Protein AF-A0A933DVQ9-F1 (afdb_monomer)

Secondary structure (DSSP, 8-state):
------------SS-SS-------SS---PPPHHHHHHHHHHHHHHHHHHHHHHHHHHHHHHHHHHHHHHHHHHHHHHHHHHHHHHHHHHHHHHHHHHHHHHHHHHHHHHHHHHHHHHHHHHHHHHHTSS---S--------PPPPPPPP-PPPPPPPTT-PPPPPPPPPGGGGSPPSEEEEEEEEEPPTT-STT-B-TTTTS-PPTT-B-SEEETTBEEEEEEEEEETTTTEEE-TTTEEEEEEE-TTS-EEE-EEEESSTT-SSS---EEEEEEEEPPTTPPSEE---EEEEEETTS-EEEEE------TTS----S-EEE-

Sequence (324 aa):
MTIQGHVRNLALFGLLGMALAGLLAACGGGVAQTEYDAVKKQLEGQDQKVAALQQQLSTKVQEASSAQQQLTTLQQQLSTKEQDLAGLQRQLQAAQAAGQQVTALQQQIAAKEKDVTDLQKQLEAAKAAPGLPAGGTILLAAKPVPTPTPRPTPTPRPAGFVPPPPAVPPASFAQPLQLYIYADTVTAGPNESRYSIDATAPKALPSCVQTSIFKRGMHLVWRFEVVDTATGKRLTDKEVETAVVRLPTGEEIKGRFSAHGTGRPGGDAPWFWTAAWDVPLDYPLGALDWSINAKSKDGKTGTFALWYVSIPAVGVESRTQIVE

Foldseek 3Di:
DDPDDDDDDDPPPPPPPDPDPDDPDDDPDPDDVVNVVVVVVVVVVVVVVVVVVVVVVVVVVVVVVVVVVVVVVVVVVVVVVVVVVVVVVVVVVVVVVVVVVVVVVVVVVVVVVVVVVVVVVVVVVVVVDPDDDDDDPDPDPPDDPDDPDDPPDPDPDPVPDDDDPPDDDPPVVVDDAQKDKDKFKFFADQPPFPQRDHPPPDHDDDGRHTDLEDEQRTKMKMWMWIAGPVVRDTDAPVWWPFKWKAWPVRDTWGWDWDFPDPDDPDDDGDTTTMTMDHRHNPHDWFATFMKIWIATPVGHIDMGTDDAPDDVVPPDGPGRTYDD

Mean predicted aligned error: 20.18 Å

Solvent-accessible surface area (backbone atoms only — not comparable to full-atom values): 19912 Å² total; per-residue (Å²): 137,85,89,83,79,84,91,78,85,88,88,79,86,86,82,86,84,84,86,83,91,82,82,93,77,94,78,98,71,77,80,51,72,68,56,54,55,51,51,51,54,50,48,56,54,45,54,54,48,52,53,51,51,52,52,52,51,54,51,51,53,53,51,52,52,52,50,52,50,51,52,51,52,51,52,52,52,52,53,51,52,52,52,50,51,55,50,53,53,51,52,52,52,51,51,54,52,50,52,53,50,52,54,53,50,52,54,50,50,57,52,48,54,49,53,51,53,52,51,51,52,50,51,54,52,59,70,69,52,92,82,80,83,92,83,76,91,76,87,72,86,72,76,80,80,74,77,82,69,76,79,73,74,80,73,78,75,60,91,87,71,72,78,75,77,78,86,75,79,60,75,74,76,75,53,83,64,51,31,46,59,52,76,52,39,24,38,37,50,84,74,67,17,94,68,67,34,50,83,37,79,94,71,72,48,70,56,66,38,78,47,47,74,44,38,57,24,26,29,42,31,41,42,33,46,44,27,36,58,90,76,69,43,76,57,48,73,90,46,40,68,45,44,29,40,36,42,76,87,70,53,73,38,68,45,44,69,47,65,54,72,87,88,65,92,71,90,83,58,62,70,41,32,36,30,72,46,62,37,48,84,80,56,75,72,42,76,55,69,43,35,37,46,37,31,32,71,89,68,46,50,29,72,35,67,74,68,83,73,41,59,101,86,50,94,54,78,65,50,36,28,33,44,131

pLDDT: mean 79.23, std 20.49, range [32.31, 98.38]

Radius of gyration: 42.27 Å; Cα contacts (8 Å, |Δi|>4): 331; chains: 1; bounding box: 92×54×137 Å

Structure (mmCIF, N/CA/C/O backbone):
data_AF-A0A933DVQ9-F1
#
_entry.id   AF-A0A933DVQ9-F1
#
loop_
_atom_site.group_PDB
_atom_site.id
_atom_site.type_symbol
_atom_site.label_atom_id
_atom_site.label_alt_id
_atom_site.label_comp_id
_atom_site.label_asym_id
_atom_site.label_entity_id
_atom_site.label_seq_id
_atom_site.pdbx_PDB_ins_code
_atom_site.Cartn_x
_atom_site.Cartn_y
_atom_site.Cartn_z
_atom_site.occupancy
_atom_site.B_iso_or_equiv
_atom_site.auth_seq_id
_atom_site.auth_comp_id
_atom_site.auth_asym_id
_atom_site.auth_atom_id
_atom_site.pdbx_PDB_model_num
ATOM 1 N N . MET A 1 1 ? 3.365 18.448 43.996 1.00 37.94 1 MET A N 1
ATOM 2 C CA . MET A 1 1 ? 3.048 19.264 45.187 1.00 37.94 1 MET A CA 1
ATOM 3 C C . MET A 1 1 ? 1.925 18.566 45.928 1.00 37.94 1 MET A C 1
ATOM 5 O O . MET A 1 1 ? 0.806 18.528 45.439 1.00 37.94 1 MET A O 1
ATOM 9 N N . THR A 1 2 ? 2.269 17.901 47.024 1.00 33.25 2 THR A N 1
ATOM 10 C CA . THR A 1 2 ? 1.375 17.033 47.796 1.00 33.25 2 THR A CA 1
ATOM 11 C C . THR A 1 2 ? 0.643 17.883 48.827 1.00 33.25 2 THR A C 1
ATOM 13 O O . THR A 1 2 ? 1.286 18.441 49.712 1.00 33.25 2 THR A O 1
ATOM 16 N N . ILE A 1 3 ? -0.681 18.007 48.717 1.00 34.03 3 ILE A N 1
ATOM 17 C CA . ILE A 1 3 ? -1.499 18.638 49.759 1.00 34.03 3 ILE A CA 1
ATOM 18 C C . ILE A 1 3 ? -1.959 17.530 50.703 1.00 34.03 3 ILE A C 1
ATOM 20 O O . ILE A 1 3 ? -2.964 16.861 50.486 1.00 34.03 3 ILE A O 1
ATOM 24 N N . GLN A 1 4 ? -1.156 17.321 51.739 1.00 38.22 4 GLN A N 1
ATOM 25 C CA . GLN A 1 4 ? -1.500 16.552 52.923 1.00 38.22 4 GLN A CA 1
ATOM 26 C C . GLN A 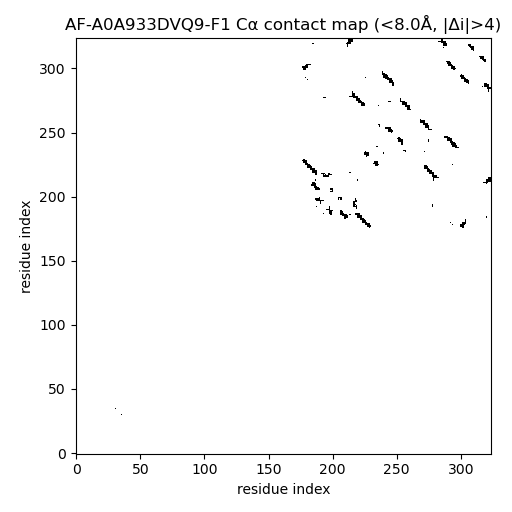1 4 ? -1.848 17.577 54.008 1.00 38.22 4 GLN A C 1
ATOM 28 O O . GLN A 1 4 ? -0.981 18.320 54.460 1.00 38.22 4 GLN A O 1
ATOM 33 N N . GLY A 1 5 ? -3.122 17.671 54.388 1.00 32.31 5 GLY A N 1
ATOM 34 C CA . GLY A 1 5 ? -3.586 18.736 55.275 1.00 32.31 5 GLY A CA 1
ATOM 35 C C . GLY A 1 5 ? -4.904 18.420 55.966 1.00 32.31 5 GLY A C 1
ATOM 36 O O . GLY A 1 5 ? -5.951 18.850 55.514 1.00 32.31 5 GLY A O 1
ATOM 37 N N . HIS A 1 6 ? -4.797 17.704 57.086 1.00 37.16 6 HIS A N 1
ATOM 38 C CA . HIS A 1 6 ? -5.600 17.887 58.300 1.00 37.16 6 HIS A CA 1
ATOM 39 C C . HIS A 1 6 ? -7.131 17.758 58.201 1.00 37.16 6 HIS A C 1
ATOM 41 O O . HIS A 1 6 ? -7.846 18.731 58.000 1.00 37.16 6 HIS A O 1
ATOM 47 N N . VAL A 1 7 ? -7.629 16.578 58.589 1.00 33.78 7 VAL A N 1
ATOM 48 C CA . VAL A 1 7 ? -8.913 16.456 59.296 1.00 33.78 7 VAL A CA 1
ATOM 49 C C . VAL A 1 7 ? -8.670 15.686 60.600 1.00 33.78 7 VAL A C 1
ATOM 51 O O . VAL A 1 7 ? -8.873 14.481 60.697 1.00 33.78 7 VAL A O 1
ATOM 54 N N . ARG A 1 8 ? -8.149 16.395 61.609 1.00 44.19 8 ARG A N 1
ATOM 55 C CA . ARG A 1 8 ? -8.325 16.067 63.034 1.00 44.19 8 ARG A CA 1
ATOM 56 C C . ARG A 1 8 ? -9.291 17.109 63.593 1.00 44.19 8 ARG A C 1
ATOM 58 O O . ARG A 1 8 ? -9.176 18.275 63.238 1.00 44.19 8 ARG A O 1
ATOM 65 N N . ASN A 1 9 ? -10.166 16.669 64.493 1.00 36.09 9 ASN A N 1
ATOM 66 C CA . ASN A 1 9 ? -11.178 17.430 65.239 1.00 36.09 9 ASN A CA 1
ATOM 67 C C . ASN A 1 9 ? -12.517 17.662 64.537 1.00 36.09 9 ASN A C 1
ATOM 69 O O . ASN A 1 9 ? -12.796 18.750 64.059 1.00 36.09 9 ASN A O 1
ATOM 73 N N . LEU A 1 10 ? -13.412 16.681 64.654 1.00 33.75 10 LEU A N 1
ATOM 74 C CA . LEU A 1 10 ? -14.826 16.976 64.903 1.00 33.75 10 LEU A CA 1
ATOM 75 C C . LEU A 1 10 ? -15.437 15.892 65.810 1.00 33.75 10 LEU A C 1
ATOM 77 O O . LEU A 1 10 ? -16.393 15.208 65.477 1.00 33.75 10 LEU A O 1
ATOM 81 N N . ALA A 1 11 ? -14.833 15.730 66.988 1.00 35.03 11 ALA A N 1
ATOM 82 C CA . ALA A 1 11 ? -15.444 15.093 68.152 1.00 35.03 11 ALA A CA 1
ATOM 83 C C . ALA A 1 11 ? -15.556 16.157 69.252 1.00 35.03 11 ALA A C 1
ATOM 85 O O . ALA A 1 11 ? -14.884 16.087 70.273 1.00 35.03 11 ALA A O 1
ATOM 86 N N . LEU A 1 12 ? -16.307 17.229 68.981 1.00 35.91 12 LEU A N 1
ATOM 87 C CA . LEU A 1 12 ? -16.526 18.313 69.945 1.00 35.91 12 LEU A CA 1
ATOM 88 C C . LEU A 1 12 ? -17.828 19.078 69.648 1.00 35.91 12 LEU A C 1
ATOM 90 O O . LEU A 1 12 ? -17.851 20.296 69.594 1.00 35.91 12 LEU A O 1
ATOM 94 N N . PHE A 1 13 ? -18.927 18.350 69.447 1.00 38.78 13 PHE A N 1
ATOM 95 C CA . PHE A 1 13 ? -20.289 18.907 69.533 1.00 38.78 13 PHE A CA 1
ATOM 96 C C . PHE A 1 13 ? -21.229 17.981 70.328 1.00 38.78 13 PHE A C 1
ATOM 98 O O . PHE A 1 13 ? -22.426 17.922 70.092 1.00 38.78 13 PHE A O 1
ATOM 105 N N . GLY A 1 14 ? -20.671 17.255 71.303 1.00 34.97 14 GLY A N 1
ATOM 106 C CA . GLY A 1 14 ? -21.416 16.471 72.298 1.00 34.97 14 GLY A CA 1
ATOM 107 C C . GLY 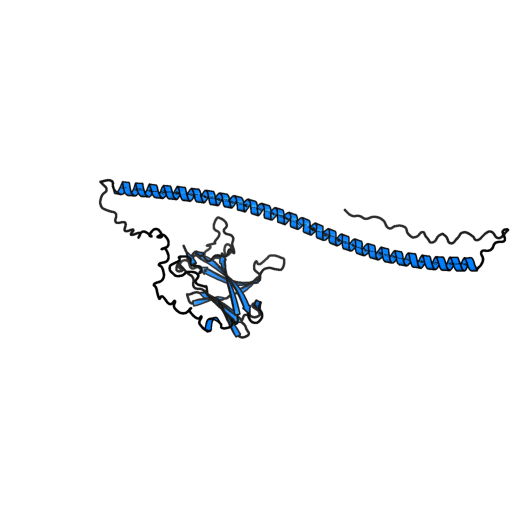A 1 14 ? -21.400 17.091 73.700 1.00 34.97 14 GLY A C 1
ATOM 108 O O . GLY A 1 14 ? -21.558 16.372 74.677 1.00 34.97 14 GLY A O 1
ATOM 109 N N . LEU A 1 15 ? -21.136 18.398 73.822 1.00 36.16 15 LEU A N 1
ATOM 110 C CA . LEU A 1 15 ? -20.906 19.075 75.109 1.00 36.16 15 LEU A CA 1
ATOM 111 C C . LEU A 1 15 ? -21.657 20.410 75.236 1.00 36.16 15 LEU A C 1
ATOM 113 O O . LEU A 1 15 ? -21.133 21.384 75.762 1.00 36.16 15 LEU A O 1
ATOM 117 N N . LEU A 1 16 ? -22.917 20.451 74.797 1.00 36.81 16 LEU A N 1
ATOM 118 C CA . LEU A 1 16 ? -23.848 21.516 75.197 1.00 36.81 16 LEU A CA 1
ATOM 119 C C . LEU A 1 16 ? -25.195 20.947 75.678 1.00 36.81 16 LEU A C 1
ATOM 121 O O . LEU A 1 16 ? -26.254 21.498 75.415 1.00 36.81 16 LEU A O 1
ATOM 125 N N . GLY A 1 17 ? -25.149 19.803 76.366 1.00 36.78 17 GLY A N 1
ATOM 126 C CA . GLY A 1 17 ? -26.315 19.137 76.961 1.00 36.78 17 GLY A CA 1
ATOM 127 C C . GLY A 1 17 ? -26.183 18.915 78.467 1.00 36.78 17 GLY A C 1
ATOM 128 O O . GLY A 1 17 ? -26.803 18.004 79.002 1.00 36.78 17 GLY A O 1
ATOM 129 N N . MET A 1 18 ? -25.329 19.679 79.155 1.00 45.75 18 MET A N 1
ATOM 130 C CA . MET A 1 18 ? -25.108 19.504 80.594 1.00 45.75 18 MET A CA 1
ATOM 131 C C . MET A 1 18 ? -24.760 20.826 81.284 1.00 45.75 18 MET A C 1
ATOM 133 O O . MET A 1 18 ? -23.697 20.996 81.866 1.00 45.75 18 MET A O 1
ATOM 137 N N . ALA A 1 19 ? -25.670 21.792 81.204 1.00 39.56 19 ALA A N 1
ATOM 138 C CA . ALA A 1 19 ? -25.657 22.949 82.091 1.00 39.56 19 ALA A CA 1
ATOM 139 C C . ALA A 1 19 ? -27.085 23.476 82.255 1.00 39.56 19 ALA A C 1
ATOM 141 O O . ALA A 1 19 ? -27.484 24.375 81.529 1.00 39.56 19 ALA A O 1
ATOM 142 N N . LEU A 1 20 ? -27.861 22.857 83.152 1.00 42.09 20 LEU A N 1
ATOM 143 C CA . LEU A 1 20 ? -28.766 23.523 84.107 1.00 42.09 20 LEU A CA 1
ATOM 144 C C . LEU A 1 20 ? -29.555 22.458 84.896 1.00 42.09 20 LEU A C 1
ATOM 146 O O . LEU A 1 20 ? -30.749 22.248 84.714 1.00 42.09 20 LEU A O 1
ATOM 150 N N . ALA A 1 21 ? -28.868 21.764 85.801 1.00 44.47 21 ALA A N 1
ATOM 151 C CA . ALA A 1 21 ? -29.512 21.086 86.922 1.00 44.47 21 ALA A CA 1
ATOM 152 C C . ALA A 1 21 ? -29.098 21.841 88.186 1.00 44.47 21 ALA A C 1
ATOM 154 O O . ALA A 1 21 ? -28.092 21.522 88.810 1.00 44.47 21 ALA A O 1
ATOM 155 N N . GLY A 1 22 ? -29.825 22.912 88.501 1.00 46.41 22 GLY A N 1
ATOM 156 C CA . GLY A 1 22 ? -29.576 23.700 89.704 1.00 46.41 22 GLY A CA 1
ATOM 157 C C . GLY A 1 22 ? -29.961 25.163 89.557 1.00 46.41 22 GLY A C 1
ATOM 158 O O . GLY A 1 22 ? -29.083 25.992 89.374 1.00 46.41 22 GLY A O 1
ATOM 159 N N . LEU A 1 23 ? -31.261 25.457 89.636 1.00 38.50 23 LEU A N 1
ATOM 160 C CA . LEU A 1 23 ? -31.821 26.582 90.400 1.00 38.50 23 LEU A CA 1
ATOM 161 C C . LEU A 1 23 ? -33.356 26.530 90.289 1.00 38.50 23 LEU A C 1
ATOM 163 O O . LEU A 1 23 ? -33.958 27.061 89.362 1.00 38.50 23 LEU A O 1
ATOM 167 N N . LEU A 1 24 ? -33.997 25.861 91.246 1.00 53.84 24 LEU A N 1
ATOM 168 C CA . LEU A 1 24 ? -35.399 26.106 91.574 1.00 53.84 24 LEU A CA 1
ATOM 169 C C . LEU A 1 24 ? -35.411 27.098 92.734 1.00 53.84 24 LEU A C 1
ATOM 171 O O . LEU A 1 24 ? -35.204 26.694 93.872 1.00 53.84 24 LEU A O 1
ATOM 175 N N . ALA A 1 25 ? -35.620 28.379 92.434 1.00 50.97 25 ALA A N 1
ATOM 176 C CA . ALA A 1 25 ? -36.323 29.328 93.298 1.00 50.97 25 ALA A CA 1
ATOM 177 C C . ALA A 1 25 ? -36.429 30.691 92.594 1.00 50.97 25 ALA A C 1
ATOM 179 O O . ALA A 1 25 ? -35.424 31.273 92.206 1.00 50.97 25 ALA A O 1
ATOM 180 N N . ALA A 1 26 ? -37.659 31.200 92.509 1.00 43.22 26 ALA A N 1
ATOM 181 C CA . ALA A 1 26 ? -38.003 32.592 92.210 1.00 43.22 26 ALA A CA 1
ATOM 182 C C . ALA A 1 26 ? -37.747 33.104 90.777 1.00 43.22 26 ALA A C 1
ATOM 184 O O . ALA A 1 26 ? -36.929 33.988 90.562 1.00 43.22 26 ALA A O 1
ATOM 185 N N . CYS A 1 27 ? -38.539 32.610 89.820 1.00 39.91 27 CYS A N 1
ATOM 186 C CA . CYS A 1 27 ? -39.245 33.400 88.796 1.00 39.91 27 CYS A CA 1
ATOM 187 C C . CYS A 1 27 ? -40.326 32.490 88.188 1.00 39.91 27 CYS A C 1
ATOM 189 O O . CYS A 1 27 ? -40.020 31.500 87.530 1.00 39.91 27 CYS A O 1
ATOM 191 N N . GLY A 1 28 ? -41.600 32.770 88.475 1.00 44.38 28 GLY A N 1
ATOM 192 C CA . GLY A 1 28 ? -42.730 32.062 87.877 1.00 44.38 28 GLY A CA 1
ATOM 193 C C . GLY A 1 28 ? -42.862 32.444 86.405 1.00 44.38 28 GLY A C 1
ATOM 194 O O . GLY A 1 28 ? -43.318 33.536 86.092 1.00 44.38 28 GLY A O 1
ATOM 195 N N . GLY A 1 29 ? -42.433 31.550 85.523 1.00 50.84 29 GLY A N 1
ATOM 196 C CA . GLY A 1 29 ? -42.486 31.718 84.073 1.00 50.84 29 GLY A CA 1
ATOM 197 C C . GLY A 1 29 ? -41.963 30.458 83.398 1.00 50.84 29 GLY A C 1
ATOM 198 O O . GLY A 1 29 ? -40.938 30.490 82.728 1.00 50.84 29 GLY A O 1
ATOM 199 N N . GLY A 1 30 ? -42.602 29.318 83.676 1.00 55.69 30 GLY A N 1
ATOM 200 C CA . GLY A 1 30 ? -42.295 28.075 82.978 1.00 55.69 30 GLY A CA 1
ATOM 201 C C . GLY A 1 30 ? -42.647 28.230 81.503 1.00 55.69 30 GLY A C 1
ATOM 202 O O . GLY A 1 30 ? -43.770 28.620 81.189 1.00 55.69 30 GLY A O 1
ATOM 203 N N . VAL A 1 31 ? -41.681 27.946 80.628 1.00 59.59 31 VAL A N 1
ATOM 204 C CA . VAL A 1 31 ? -41.874 27.862 79.174 1.00 59.59 31 VAL A CA 1
ATOM 205 C C . VAL A 1 31 ? -43.096 26.986 78.912 1.00 59.59 31 VAL A C 1
ATOM 207 O O . VAL A 1 31 ? -43.178 25.863 79.419 1.00 59.59 31 VAL A O 1
ATOM 210 N N . ALA A 1 32 ? -44.079 27.516 78.189 1.00 73.38 32 ALA A N 1
ATOM 211 C CA . ALA A 1 32 ? -45.320 26.794 77.952 1.00 73.38 32 ALA A CA 1
ATOM 212 C C . ALA A 1 32 ? -45.023 25.548 77.102 1.00 73.38 32 ALA A C 1
ATOM 214 O O . ALA A 1 32 ? -44.214 25.602 76.179 1.00 73.38 32 ALA A O 1
ATOM 215 N N . GLN A 1 33 ? -45.693 24.423 77.369 1.00 78.12 33 GLN A N 1
ATOM 216 C CA . GLN A 1 33 ? -45.492 23.161 76.634 1.00 78.12 33 GLN A CA 1
ATOM 217 C C . GLN A 1 33 ? -45.581 23.347 75.101 1.00 78.12 33 GLN A C 1
ATOM 219 O O . GLN A 1 33 ? -44.854 22.714 74.340 1.00 78.12 33 GLN A O 1
ATOM 224 N N . THR A 1 34 ? -46.410 24.293 74.655 1.00 81.56 34 THR A N 1
ATOM 225 C CA . THR A 1 34 ? -46.566 24.692 73.251 1.00 81.56 34 THR A CA 1
ATOM 226 C C . THR A 1 34 ? -45.308 25.318 72.641 1.00 81.56 34 THR A C 1
ATOM 228 O O . THR A 1 34 ? -45.051 25.134 71.454 1.00 81.56 34 THR A O 1
ATOM 231 N N . GLU A 1 35 ? -44.509 26.045 73.425 1.00 82.88 35 GLU A N 1
ATOM 232 C CA . GLU A 1 35 ? -43.234 26.624 72.984 1.00 82.88 35 GLU A CA 1
ATOM 233 C C . GLU A 1 35 ? -42.159 25.537 72.844 1.00 82.88 35 GLU A C 1
ATOM 235 O O . GLU A 1 35 ? -41.385 25.560 71.889 1.00 82.88 35 GLU A O 1
ATOM 240 N N . TYR A 1 36 ? -42.157 24.530 73.726 1.00 83.44 36 TYR A N 1
ATOM 241 C CA . TYR A 1 36 ? -41.264 23.370 73.618 1.00 83.44 36 TYR A CA 1
ATOM 242 C C . TYR A 1 36 ? -41.548 22.542 72.356 1.00 83.44 36 TYR A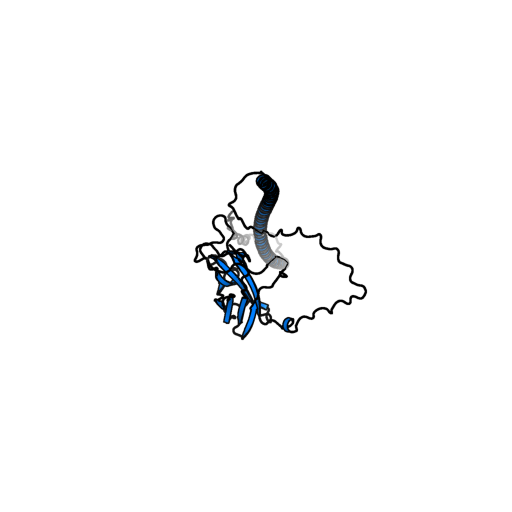 C 1
ATOM 244 O O . TYR A 1 36 ? -40.626 22.221 71.603 1.00 83.44 36 TYR A O 1
ATOM 252 N N . ASP A 1 37 ? -42.821 22.254 72.076 1.00 87.00 37 ASP A N 1
ATOM 253 C CA . ASP A 1 37 ? -43.224 21.509 70.879 1.00 87.00 37 ASP A CA 1
ATOM 254 C C . ASP A 1 37 ? -42.902 22.282 69.587 1.00 87.00 37 ASP A C 1
ATOM 256 O O . ASP A 1 37 ? -42.461 21.694 68.593 1.00 87.00 37 ASP A O 1
ATOM 260 N N . ALA A 1 38 ? -43.049 23.613 69.603 1.00 89.06 38 ALA A N 1
ATOM 261 C CA . ALA A 1 38 ? -42.664 24.476 68.488 1.00 89.06 38 ALA A CA 1
ATOM 262 C C . ALA A 1 38 ? -41.144 24.461 68.242 1.00 89.06 38 ALA A C 1
ATOM 264 O O . ALA A 1 38 ? -40.710 24.308 67.097 1.00 89.06 38 ALA A O 1
ATOM 265 N N . VAL A 1 39 ? -40.334 24.553 69.303 1.00 88.81 39 VAL A N 1
ATOM 266 C CA . VAL A 1 39 ? -38.867 24.476 69.212 1.00 88.81 39 VAL A CA 1
ATOM 267 C C . VAL A 1 39 ? -38.416 23.096 68.731 1.00 88.81 39 VAL A C 1
ATOM 269 O O . VAL A 1 39 ? -37.546 23.012 67.866 1.00 88.81 39 VAL A O 1
ATOM 272 N N . LYS A 1 40 ? -39.040 22.012 69.207 1.00 90.25 40 LYS A N 1
ATOM 273 C CA . LYS A 1 40 ? -38.746 20.646 68.753 1.00 90.25 40 LYS A CA 1
ATOM 274 C C . LYS A 1 40 ? -39.014 20.475 67.257 1.00 90.25 40 LYS A C 1
ATOM 276 O O . LYS A 1 40 ? -38.154 19.985 66.530 1.00 90.25 40 LYS A O 1
ATOM 281 N N . LYS A 1 41 ? -40.160 20.963 66.777 1.00 91.50 41 LYS A N 1
ATOM 282 C CA . LYS A 1 41 ? -40.504 20.943 65.348 1.00 91.50 41 LYS A CA 1
ATOM 283 C C . LYS A 1 41 ? -39.536 21.782 64.507 1.00 91.50 41 LYS A C 1
ATOM 285 O O . LYS A 1 41 ? -39.209 21.417 63.379 1.00 91.50 41 LYS A O 1
ATOM 290 N N . GLN A 1 42 ? -39.062 22.904 65.047 1.00 91.81 42 GLN A N 1
ATOM 291 C CA . GLN A 1 42 ? -38.059 23.733 64.386 1.00 91.81 42 GLN A CA 1
ATOM 292 C C . GLN A 1 42 ? -36.693 23.034 64.311 1.00 91.81 42 GLN A C 1
ATOM 294 O O . GLN A 1 42 ? -36.034 23.137 63.277 1.00 91.81 42 GLN A O 1
ATOM 299 N N . LEU A 1 43 ? -36.289 22.306 65.358 1.00 92.31 43 LEU A N 1
ATOM 300 C CA . LEU A 1 43 ? -35.046 21.532 65.388 1.00 92.31 43 LEU A CA 1
ATOM 301 C C . LEU A 1 43 ? -35.075 20.392 64.361 1.00 92.31 43 LEU A C 1
ATOM 303 O O . LEU A 1 43 ? -34.169 20.292 63.542 1.00 92.31 43 LEU A O 1
ATOM 307 N N . GLU A 1 44 ? -36.167 19.625 64.310 1.00 91.25 44 GLU A N 1
ATOM 308 C CA . GLU A 1 44 ? -36.373 18.580 63.295 1.00 91.25 44 GLU A CA 1
ATOM 309 C C . GLU A 1 44 ? -36.332 19.161 61.867 1.00 91.25 44 GLU A C 1
ATOM 311 O O . GLU A 1 44 ? -35.733 18.583 60.958 1.00 91.25 44 GLU A O 1
ATOM 316 N N . GLY A 1 45 ? -36.913 20.350 61.663 1.00 93.75 45 GLY A N 1
ATOM 317 C CA . GLY A 1 45 ? -36.839 21.068 60.389 1.00 93.75 45 GLY A CA 1
ATOM 318 C C . GLY A 1 45 ? -35.435 21.589 60.048 1.00 93.75 45 GLY A C 1
ATOM 319 O O . GLY A 1 45 ? -35.082 21.674 58.868 1.00 93.75 45 GLY A O 1
ATOM 320 N N . GLN A 1 46 ? -34.622 21.941 61.047 1.00 93.12 46 GLN A N 1
ATOM 321 C CA . GLN A 1 46 ? -33.218 22.304 60.843 1.00 93.12 46 GLN A CA 1
ATOM 322 C C . GLN A 1 46 ? -32.355 21.080 60.529 1.00 93.12 46 GLN A C 1
ATOM 324 O O . GLN A 1 46 ? -31.559 21.155 59.595 1.00 93.12 46 GLN A O 1
ATOM 329 N N . ASP A 1 47 ? -32.566 19.948 61.199 1.00 92.56 47 ASP A N 1
ATOM 330 C CA . ASP A 1 47 ? -31.848 18.696 60.932 1.00 92.56 47 ASP A CA 1
ATOM 331 C C . ASP A 1 47 ? -32.074 18.211 59.496 1.00 92.56 47 ASP A C 1
ATOM 333 O O . ASP A 1 47 ? -31.128 17.854 58.789 1.00 92.56 47 ASP A O 1
ATOM 337 N N . GLN A 1 48 ? -33.315 18.295 59.006 1.00 94.25 48 GLN A N 1
ATOM 338 C CA . GLN A 1 48 ? -33.632 17.982 57.610 1.00 94.25 48 GLN A CA 1
ATOM 339 C C . GLN A 1 48 ? -32.913 18.915 56.623 1.00 94.25 48 GLN A C 1
ATOM 341 O O . GLN A 1 48 ? -32.411 18.461 55.592 1.00 94.25 48 GLN A O 1
ATOM 346 N N . LYS A 1 49 ? -32.818 20.216 56.930 1.00 95.25 49 LYS A N 1
ATOM 347 C CA . LYS A 1 49 ? -32.081 21.181 56.095 1.00 95.25 49 LYS A CA 1
ATOM 348 C C . LYS A 1 49 ? -30.579 20.918 56.100 1.00 95.25 49 LYS A C 1
ATOM 350 O O . LYS A 1 49 ? -29.960 21.002 55.042 1.00 95.25 49 LYS A O 1
ATOM 355 N N . VAL A 1 50 ? -29.996 20.596 57.255 1.00 95.69 50 VAL A N 1
ATOM 356 C CA . VAL A 1 50 ? -28.572 20.249 57.369 1.00 95.69 50 VAL A CA 1
ATOM 357 C C . VAL A 1 50 ? -28.272 18.996 56.550 1.00 95.69 50 VAL A C 1
ATOM 359 O O . VAL A 1 50 ? -27.334 19.010 55.755 1.00 95.69 50 VAL A O 1
ATOM 362 N N . ALA A 1 51 ? -29.112 17.962 56.645 1.00 94.19 51 ALA A N 1
ATOM 363 C CA . ALA A 1 51 ? -28.968 16.750 55.842 1.00 94.19 51 ALA A CA 1
ATOM 364 C C . ALA A 1 51 ? -29.037 17.040 54.330 1.00 94.19 51 ALA A C 1
ATOM 366 O O . ALA A 1 51 ? -28.186 16.577 53.567 1.00 94.19 51 ALA A O 1
ATOM 367 N N . ALA A 1 52 ? -29.998 17.862 53.896 1.00 95.81 52 ALA A N 1
ATOM 368 C CA . ALA A 1 52 ? -30.138 18.250 52.493 1.00 95.81 52 ALA A CA 1
ATOM 369 C C . ALA A 1 52 ? -28.929 19.055 51.983 1.00 95.81 52 ALA A C 1
ATOM 371 O O . ALA A 1 52 ? -28.405 18.775 50.903 1.00 95.81 52 ALA A O 1
ATOM 372 N N . LEU A 1 53 ? -28.444 20.023 52.767 1.00 96.62 53 LEU A N 1
ATOM 373 C CA . LEU A 1 53 ? -27.253 20.808 52.426 1.00 96.62 53 LEU A CA 1
ATOM 374 C C . LEU A 1 53 ? -25.997 19.936 52.365 1.00 96.62 53 LEU A C 1
ATOM 376 O O . LEU A 1 53 ? -25.162 20.120 51.482 1.00 96.62 53 LEU A O 1
ATOM 380 N N . GLN A 1 54 ? -25.875 18.952 53.253 1.00 94.75 54 GLN A N 1
ATOM 381 C CA . GLN A 1 54 ? -24.745 18.030 53.265 1.00 94.75 54 GLN A CA 1
ATOM 382 C C . GLN A 1 54 ? -24.739 17.120 52.027 1.00 94.75 54 GLN A C 1
ATOM 384 O O . GLN A 1 54 ? -23.680 16.885 51.438 1.00 94.75 54 GLN A O 1
ATOM 389 N N . GLN A 1 55 ? -25.914 16.688 51.560 1.00 95.88 55 GLN A N 1
ATOM 390 C CA . GLN A 1 55 ? -26.050 15.945 50.306 1.00 95.88 55 GLN A CA 1
ATOM 391 C C . GLN A 1 55 ? -25.728 16.814 49.078 1.00 95.88 55 GLN A C 1
ATOM 393 O O . GLN A 1 55 ? -25.013 16.372 48.172 1.00 95.88 55 GLN A O 1
ATOM 398 N N . GLN A 1 56 ? -26.197 18.066 49.056 1.00 95.88 56 GLN A N 1
ATOM 399 C CA . GLN A 1 56 ? -25.865 19.017 47.990 1.00 95.88 56 GLN A CA 1
ATOM 400 C C . GLN A 1 56 ? -24.363 19.309 47.935 1.00 95.88 56 GLN A C 1
ATOM 402 O O . GLN A 1 56 ? -23.778 19.304 46.852 1.00 95.88 56 GLN A O 1
ATOM 407 N N . LEU A 1 57 ? -23.723 19.505 49.091 1.00 97.12 57 LEU A N 1
ATOM 408 C CA . LEU A 1 57 ? -22.287 19.744 49.172 1.00 97.12 57 LEU A CA 1
ATOM 409 C C . LEU A 1 57 ? -21.493 18.532 48.673 1.00 97.12 57 LEU A C 1
ATOM 411 O O . LEU A 1 57 ? -20.565 18.699 47.888 1.00 97.12 57 LEU A O 1
ATOM 415 N N . SER A 1 58 ? -21.888 17.313 49.055 1.00 95.19 58 SER A N 1
ATOM 416 C CA . SER A 1 58 ? -21.254 16.084 48.562 1.00 95.19 58 SER A CA 1
ATOM 417 C C . SER A 1 58 ? -21.362 15.952 47.039 1.00 95.19 58 SER A C 1
ATOM 419 O O . SER A 1 58 ? -20.368 15.662 46.372 1.00 95.19 58 SER A O 1
ATOM 421 N N . THR A 1 59 ? -22.533 16.265 46.478 1.00 97.50 59 THR A N 1
ATOM 422 C CA . THR A 1 59 ? -22.757 16.256 45.024 1.00 97.50 59 THR A CA 1
ATOM 423 C C . THR A 1 59 ? -21.867 17.286 44.325 1.00 97.50 59 THR A C 1
ATOM 425 O O . THR A 1 59 ? -21.160 16.957 43.374 1.00 97.50 59 THR A O 1
ATOM 428 N N . LYS A 1 60 ? -21.811 18.520 44.840 1.00 94.56 60 LYS A N 1
ATOM 429 C CA . LYS A 1 60 ? -20.963 19.582 44.277 1.00 94.56 60 LYS A CA 1
ATOM 430 C C . LYS A 1 60 ? -19.472 19.270 44.372 1.00 94.56 60 LYS A C 1
ATOM 432 O O . LYS A 1 60 ? -18.727 19.616 43.460 1.00 94.56 60 LYS A O 1
ATOM 437 N N . VAL A 1 61 ? -19.030 18.584 45.425 1.00 97.56 61 VAL A N 1
ATOM 438 C CA . VAL A 1 61 ? -17.642 18.115 45.552 1.00 97.56 61 VAL A CA 1
ATOM 439 C C . VAL A 1 61 ? -17.305 17.077 44.476 1.00 97.56 61 VAL A C 1
ATOM 441 O O . VAL A 1 61 ? -16.213 17.132 43.911 1.00 97.56 61 VAL A O 1
ATOM 444 N N . GLN A 1 62 ? -18.228 16.170 44.142 1.00 95.50 62 GLN A N 1
ATOM 445 C CA . GLN A 1 62 ? -18.021 15.212 43.048 1.00 95.50 62 GLN A CA 1
ATOM 446 C C . GLN A 1 62 ? -18.038 15.870 41.661 1.00 95.50 62 GLN A C 1
ATOM 448 O O . GLN A 1 62 ? -17.235 15.520 40.795 1.00 95.50 62 GLN A O 1
ATOM 453 N N . GLU A 1 63 ? -18.914 16.850 41.442 1.00 95.56 63 GLU A N 1
ATOM 454 C CA . GLU A 1 63 ? -18.914 17.631 40.200 1.00 95.56 63 GLU A CA 1
ATOM 455 C C . GLU A 1 63 ? -17.598 18.408 40.037 1.00 95.56 63 GLU A C 1
ATOM 457 O O . GLU A 1 63 ? -16.988 18.379 38.968 1.00 95.56 63 GLU A O 1
ATOM 462 N N . ALA A 1 64 ? -17.113 19.047 41.107 1.00 96.25 64 ALA A N 1
ATOM 463 C CA . ALA A 1 64 ? -15.860 19.797 41.093 1.00 96.25 64 ALA A CA 1
ATOM 464 C C . ALA A 1 64 ? -14.640 18.897 40.841 1.00 96.25 64 ALA A C 1
ATOM 466 O O . ALA A 1 64 ? -13.744 19.279 40.088 1.00 96.25 64 ALA A O 1
ATOM 467 N N . SER A 1 65 ? -14.601 17.692 41.418 1.00 95.81 65 SER A N 1
ATOM 468 C CA . SER A 1 65 ? -13.507 16.748 41.161 1.00 95.81 65 SER A CA 1
ATOM 469 C C . SER A 1 65 ? -13.512 16.245 39.715 1.00 95.81 65 SER A C 1
ATOM 471 O O . SER A 1 65 ? -12.452 16.156 39.094 1.00 95.81 65 SER A O 1
ATOM 473 N N . SER A 1 66 ? -14.695 16.000 39.148 1.00 96.50 66 SER A N 1
ATOM 474 C CA . SER A 1 66 ? -14.856 15.609 37.744 1.00 96.50 66 SER A CA 1
ATOM 475 C C . SER A 1 66 ? -14.419 16.732 36.797 1.00 96.50 66 SER A C 1
ATOM 477 O O . SER A 1 66 ? -13.666 16.497 35.852 1.00 96.50 66 SER A O 1
ATOM 479 N N . ALA A 1 67 ? -14.810 17.977 37.088 1.00 95.69 67 ALA A N 1
ATOM 480 C CA . ALA A 1 67 ? -14.366 19.149 36.335 1.00 95.69 67 ALA A CA 1
ATOM 481 C C . ALA A 1 67 ? -12.840 19.352 36.425 1.00 95.69 67 ALA A C 1
ATOM 483 O O . ALA A 1 67 ? -12.190 19.660 35.425 1.00 95.69 67 ALA A O 1
ATOM 484 N N . GLN A 1 68 ? -12.237 19.110 37.593 1.00 95.06 68 GLN A N 1
ATOM 485 C CA . GLN A 1 68 ? -10.786 19.192 37.778 1.00 95.06 68 GLN A CA 1
ATOM 486 C C . GLN A 1 68 ? -10.028 18.146 36.940 1.00 95.06 68 GLN A C 1
ATOM 488 O O . GLN A 1 68 ? -8.969 18.443 36.376 1.00 95.06 68 GLN A O 1
ATOM 493 N N . GLN A 1 69 ? -10.570 16.928 36.826 1.00 96.31 69 GLN A N 1
ATOM 494 C CA . GLN A 1 69 ? -10.008 15.885 35.963 1.00 96.31 69 GLN A CA 1
ATOM 495 C C . GLN A 1 69 ? -10.068 16.297 34.488 1.00 96.31 69 GLN A C 1
ATOM 497 O O . GLN A 1 69 ? -9.058 16.211 33.792 1.00 96.31 69 GLN A O 1
ATOM 502 N N . GLN A 1 70 ? -11.207 16.830 34.035 1.00 97.00 70 GLN A N 1
ATOM 503 C CA . GLN A 1 70 ? -11.365 17.330 32.666 1.00 97.00 70 GLN A CA 1
ATOM 504 C C . GLN A 1 70 ? -10.376 18.455 32.338 1.00 97.00 70 GLN A C 1
ATOM 506 O O . GLN A 1 70 ? -9.748 18.422 31.281 1.00 97.00 70 GLN A O 1
ATOM 511 N N . LEU A 1 71 ? -10.180 19.417 33.248 1.00 96.31 71 LEU A N 1
ATOM 512 C CA . LEU A 1 71 ? -9.192 20.486 33.066 1.00 96.31 71 LEU A CA 1
ATOM 513 C C . LEU A 1 71 ? -7.769 19.940 32.925 1.00 96.31 71 LEU A C 1
ATOM 515 O O . LEU A 1 71 ? -7.008 20.421 32.088 1.00 96.31 71 LEU A O 1
ATOM 519 N N . THR A 1 72 ? -7.423 18.906 33.691 1.00 96.62 72 THR A N 1
ATOM 520 C CA . THR A 1 72 ? -6.106 18.261 33.599 1.00 96.62 72 THR A CA 1
ATOM 521 C C . THR A 1 72 ? -5.922 17.573 32.244 1.00 96.62 72 THR A C 1
ATOM 523 O O . THR A 1 72 ? -4.878 17.723 31.610 1.00 96.62 72 THR A O 1
ATOM 526 N N . THR A 1 73 ? -6.944 16.865 31.755 1.00 97.44 73 THR A N 1
ATOM 527 C CA . THR A 1 73 ? -6.913 16.242 30.425 1.00 97.44 73 THR A CA 1
ATOM 528 C C . THR A 1 73 ? -6.788 17.285 29.316 1.00 97.44 73 THR A C 1
ATOM 530 O O . THR A 1 73 ? -5.969 17.119 28.413 1.00 97.44 73 THR A O 1
ATOM 533 N N . LEU A 1 74 ? -7.543 18.384 29.393 1.00 97.50 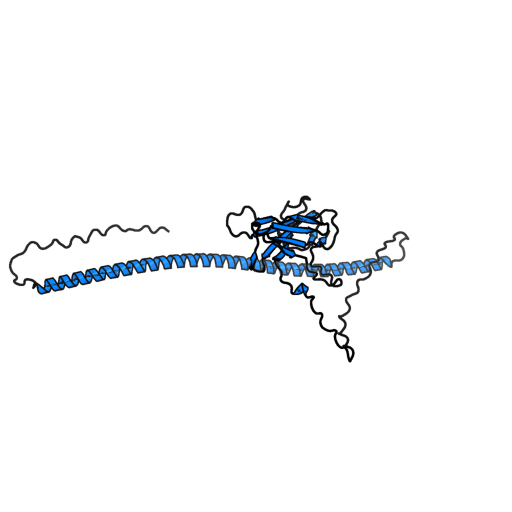74 LEU A N 1
ATOM 534 C CA . LEU A 1 74 ? -7.455 19.472 28.417 1.00 97.50 74 LEU A CA 1
ATOM 535 C C . LEU A 1 74 ? -6.072 20.133 28.425 1.00 97.50 74 LEU A C 1
ATOM 537 O O . LEU A 1 74 ? -5.521 20.393 27.359 1.00 97.50 74 LEU A O 1
ATOM 541 N N . GLN A 1 75 ? -5.468 20.347 29.597 1.00 95.44 75 GLN A N 1
ATOM 542 C CA . GLN A 1 75 ? -4.102 20.872 29.700 1.00 95.44 75 GLN A CA 1
ATOM 543 C C . GLN A 1 75 ? -3.069 19.945 29.045 1.00 95.44 75 GLN A C 1
ATOM 545 O O . GLN A 1 75 ? -2.177 20.421 28.342 1.00 95.44 75 GLN A O 1
ATOM 550 N N . GLN A 1 76 ? -3.202 18.627 29.219 1.00 95.69 76 GLN A N 1
ATOM 551 C CA . GLN A 1 76 ? -2.330 17.655 28.551 1.00 95.69 76 GLN A CA 1
ATOM 552 C C . GLN A 1 76 ? -2.495 17.706 27.029 1.00 95.69 76 GLN A C 1
ATOM 554 O O . GLN A 1 76 ? -1.502 17.767 26.307 1.00 95.69 76 GLN A O 1
ATOM 559 N N . GLN A 1 77 ? -3.738 17.747 26.541 1.00 94.94 77 GLN A N 1
ATOM 560 C CA . GLN A 1 77 ? -4.020 17.856 25.108 1.00 94.94 77 GLN A CA 1
ATOM 561 C C . GLN A 1 77 ? -3.440 19.136 24.499 1.00 94.94 77 GLN A C 1
ATOM 563 O O . GLN A 1 77 ? -2.888 19.094 23.399 1.00 94.94 77 GLN A O 1
ATOM 568 N N . LEU A 1 78 ? -3.538 20.260 25.211 1.00 95.62 78 LEU A N 1
ATOM 569 C CA . LEU A 1 78 ? -3.014 21.546 24.758 1.00 95.62 78 LEU A CA 1
ATOM 570 C C . LEU A 1 78 ? -1.484 21.498 24.640 1.00 95.62 78 LEU A C 1
ATOM 572 O O . LEU A 1 78 ? -0.945 21.880 23.605 1.00 95.62 78 LEU A O 1
ATOM 576 N N . SER A 1 79 ? -0.799 20.895 25.616 1.00 94.31 79 SER A N 1
ATOM 577 C CA . SER A 1 79 ? 0.653 20.687 25.556 1.00 94.31 79 SER A CA 1
ATOM 578 C C . SER A 1 79 ? 1.079 19.787 24.386 1.00 94.31 79 SER A C 1
ATOM 580 O O . SER A 1 79 ? 2.053 20.090 23.696 1.00 94.31 79 SER A O 1
ATOM 582 N N . THR A 1 80 ? 0.332 18.715 24.092 1.00 94.75 80 THR A N 1
ATOM 583 C CA . THR A 1 80 ? 0.592 17.882 22.903 1.00 94.75 80 THR A CA 1
ATOM 584 C C . THR A 1 80 ? 0.408 18.680 21.613 1.00 94.75 80 THR A C 1
ATOM 586 O O . THR A 1 80 ? 1.251 18.611 20.722 1.00 94.75 80 THR A O 1
ATOM 589 N N . LYS A 1 81 ? -0.652 19.492 21.516 1.00 94.31 81 LYS A N 1
ATOM 590 C CA . LYS A 1 81 ? -0.896 20.329 20.333 1.00 94.31 81 LYS A CA 1
ATOM 591 C C . LYS A 1 81 ? 0.179 21.395 20.131 1.00 94.31 81 LYS A C 1
ATOM 593 O O . LYS A 1 81 ? 0.548 21.665 18.991 1.00 94.31 81 LYS A O 1
ATOM 598 N N . GLU A 1 82 ? 0.723 21.960 21.204 1.00 94.94 82 GLU A N 1
ATOM 599 C CA . GLU A 1 82 ? 1.864 22.880 21.128 1.00 94.94 82 GLU A CA 1
ATOM 600 C C . GLU A 1 82 ? 3.130 22.185 20.602 1.00 94.94 82 GLU A C 1
ATOM 602 O O . GLU A 1 82 ? 3.843 22.744 19.763 1.00 94.94 82 GLU A O 1
ATOM 607 N N . GLN A 1 83 ? 3.392 20.945 21.028 1.00 92.00 83 GLN A N 1
ATOM 608 C CA . GLN A 1 83 ? 4.509 20.146 20.509 1.00 92.00 83 GLN A CA 1
ATOM 609 C C . GLN A 1 83 ? 4.327 19.789 19.027 1.00 92.00 83 GLN A C 1
ATOM 611 O O . GLN A 1 83 ? 5.283 19.911 18.253 1.00 92.00 83 GLN A O 1
ATOM 616 N N . ASP A 1 84 ? 3.109 19.420 18.618 1.00 93.56 84 ASP A N 1
ATOM 617 C CA . ASP A 1 84 ? 2.759 19.148 17.218 1.00 93.56 84 ASP A CA 1
ATOM 618 C C . ASP A 1 84 ? 3.002 20.385 16.339 1.00 93.56 84 ASP A C 1
ATOM 620 O O . ASP A 1 84 ? 3.633 20.288 15.283 1.00 93.56 84 ASP A O 1
ATOM 624 N N . LEU A 1 85 ? 2.554 21.567 16.785 1.00 93.50 85 LEU A N 1
ATOM 625 C CA . LEU A 1 85 ? 2.759 22.830 16.068 1.00 93.50 85 LEU A CA 1
ATOM 626 C C . LEU A 1 85 ? 4.245 23.159 15.908 1.00 93.50 85 LEU A C 1
ATOM 628 O O . LEU A 1 85 ? 4.679 23.523 14.813 1.00 93.50 85 LEU A O 1
ATOM 632 N N . ALA A 1 86 ? 5.049 22.966 16.957 1.00 92.62 86 ALA A N 1
ATOM 633 C CA . ALA A 1 86 ? 6.496 23.138 16.867 1.00 92.62 86 ALA A CA 1
ATOM 634 C C . ALA A 1 86 ? 7.136 22.143 15.879 1.00 92.62 86 ALA A C 1
ATOM 636 O O . ALA A 1 86 ? 8.077 22.493 15.163 1.00 92.62 86 ALA A O 1
ATOM 637 N N . GLY A 1 87 ? 6.629 20.908 15.810 1.00 95.00 87 GLY A N 1
ATOM 638 C CA . GLY A 1 87 ? 7.053 19.900 14.836 1.00 95.00 87 GLY A CA 1
ATOM 639 C C . GLY A 1 87 ? 6.742 20.306 13.395 1.00 95.00 87 GLY A C 1
ATOM 640 O O . GLY A 1 87 ? 7.640 20.320 12.549 1.00 95.00 87 GLY A O 1
ATOM 641 N N . LEU A 1 88 ? 5.498 20.708 13.130 1.00 95.25 88 LEU A N 1
ATOM 642 C CA . LEU A 1 88 ? 5.054 21.176 11.815 1.00 95.25 88 LEU A CA 1
ATOM 643 C C . LEU A 1 88 ? 5.829 22.415 11.357 1.00 95.25 88 LEU A C 1
ATOM 645 O O . LEU A 1 88 ? 6.225 22.507 10.196 1.00 95.25 88 LEU A O 1
ATOM 649 N N . GLN A 1 89 ? 6.124 23.343 12.268 1.00 93.25 89 GLN A N 1
ATOM 650 C CA . GLN A 1 89 ? 6.896 24.538 11.940 1.00 93.25 89 GLN A CA 1
ATOM 651 C C . GLN A 1 89 ? 8.337 24.207 11.520 1.00 93.25 89 GLN A C 1
ATOM 653 O O . GLN A 1 89 ? 8.851 24.808 10.574 1.00 93.25 89 GLN A O 1
ATOM 658 N N . ARG A 1 90 ? 8.975 23.206 12.145 1.00 92.81 90 ARG A N 1
ATOM 659 C CA . ARG A 1 90 ? 10.294 22.709 11.707 1.00 92.81 90 ARG A CA 1
ATOM 660 C C . ARG A 1 90 ? 10.230 22.040 10.335 1.00 92.81 90 ARG A C 1
ATOM 662 O O . ARG A 1 90 ? 11.120 22.256 9.516 1.00 92.81 90 ARG A O 1
ATOM 669 N N . GLN A 1 91 ? 9.183 21.259 10.064 1.00 94.69 91 GLN A N 1
ATOM 670 C CA . GLN A 1 91 ? 8.992 20.632 8.752 1.00 94.69 91 GLN A CA 1
ATOM 671 C C . GLN A 1 91 ? 8.814 21.676 7.645 1.00 94.69 91 GLN A C 1
ATOM 673 O O . GLN A 1 91 ? 9.418 21.547 6.582 1.00 94.69 91 GLN A O 1
ATOM 678 N N . LEU A 1 92 ? 8.052 22.741 7.910 1.00 93.25 92 LEU A N 1
ATOM 679 C CA . LEU A 1 92 ? 7.863 23.833 6.958 1.00 93.25 92 LEU A CA 1
ATOM 680 C C . LEU A 1 92 ? 9.189 24.535 6.623 1.00 93.25 92 LEU A C 1
ATOM 682 O O . LEU A 1 92 ? 9.478 24.770 5.452 1.00 93.25 92 LEU A O 1
ATOM 686 N N . GLN A 1 93 ? 10.021 24.818 7.629 1.00 92.69 93 GLN A N 1
ATOM 687 C CA . GLN A 1 93 ? 11.345 25.418 7.420 1.00 92.69 93 GLN A CA 1
ATOM 688 C C . GLN A 1 93 ? 12.273 24.501 6.610 1.00 92.69 93 GLN A C 1
ATOM 690 O O . GLN A 1 93 ? 12.957 24.961 5.695 1.00 92.69 93 GLN A O 1
ATOM 695 N N . ALA A 1 94 ? 12.264 23.195 6.894 1.00 90.69 94 ALA A N 1
ATOM 696 C CA . ALA A 1 94 ? 13.044 22.219 6.137 1.00 90.69 94 ALA A CA 1
ATOM 697 C C . ALA A 1 94 ? 12.589 22.131 4.667 1.00 90.69 94 ALA A C 1
ATOM 699 O O . ALA A 1 94 ? 13.425 22.095 3.764 1.00 90.69 94 ALA A O 1
ATOM 700 N N . ALA A 1 95 ? 11.278 22.162 4.413 1.00 89.44 95 ALA A N 1
ATOM 701 C CA . ALA A 1 95 ? 10.726 22.158 3.060 1.00 89.44 95 ALA A CA 1
ATOM 702 C C . ALA A 1 95 ? 11.103 23.426 2.273 1.00 89.44 95 ALA A C 1
ATOM 704 O O . ALA A 1 95 ? 11.461 23.343 1.098 1.00 89.44 95 ALA A O 1
ATOM 705 N N . GLN A 1 96 ? 11.088 24.596 2.921 1.00 91.94 96 GLN A N 1
ATOM 706 C CA . GLN A 1 96 ? 11.540 25.850 2.309 1.00 91.94 96 GLN A CA 1
ATOM 707 C C . GLN A 1 96 ? 13.028 25.800 1.932 1.00 91.94 96 GLN A C 1
ATOM 709 O O . GLN A 1 96 ? 13.390 26.190 0.821 1.00 91.94 96 GLN A O 1
ATOM 714 N N . ALA A 1 97 ? 13.882 25.266 2.812 1.00 90.12 97 ALA A N 1
ATOM 715 C CA . ALA A 1 97 ? 15.306 25.083 2.526 1.00 90.12 97 ALA A CA 1
ATOM 716 C C . ALA A 1 97 ? 15.541 24.111 1.354 1.00 90.12 97 ALA A C 1
ATOM 718 O O . ALA A 1 97 ? 16.345 24.394 0.464 1.00 90.12 97 ALA A O 1
ATOM 719 N N . ALA A 1 98 ? 14.789 23.007 1.297 1.00 88.62 98 ALA A N 1
ATOM 720 C CA . ALA A 1 98 ? 14.843 22.070 0.177 1.00 88.62 98 ALA A CA 1
ATOM 721 C C . ALA A 1 98 ? 14.436 22.735 -1.153 1.00 88.62 98 ALA A C 1
ATOM 723 O O . ALA A 1 98 ? 15.094 22.530 -2.172 1.00 88.62 98 ALA A O 1
ATOM 724 N N . GLY A 1 99 ? 13.411 23.594 -1.149 1.00 91.94 99 GLY A N 1
ATOM 725 C CA . GLY A 1 99 ? 13.005 24.363 -2.332 1.00 91.94 99 GLY A CA 1
ATOM 726 C C . GLY A 1 99 ? 14.103 25.301 -2.858 1.00 91.94 99 GLY A C 1
ATOM 727 O O . GLY A 1 99 ? 14.315 25.401 -4.071 1.00 91.94 99 GLY A O 1
ATOM 728 N N . GLN A 1 100 ? 14.862 25.940 -1.961 1.00 90.38 100 GLN A N 1
ATOM 729 C CA . GLN A 1 100 ? 16.023 26.747 -2.357 1.00 90.38 100 GLN A CA 1
ATOM 730 C C . GLN A 1 100 ? 17.135 25.890 -2.973 1.00 90.38 100 GLN A C 1
ATOM 732 O O . GLN A 1 100 ? 17.730 26.284 -3.977 1.00 90.38 100 GLN A O 1
ATOM 737 N N . GLN A 1 101 ? 17.373 24.692 -2.432 1.00 90.88 101 GLN A N 1
ATOM 738 C CA . GLN A 1 101 ? 18.353 23.759 -2.986 1.00 90.88 101 GLN A CA 1
ATOM 739 C C . GLN A 1 101 ? 17.964 23.278 -4.390 1.00 90.88 101 GLN A C 1
ATOM 741 O O . GLN A 1 101 ? 18.820 23.236 -5.272 1.00 90.88 101 GLN A O 1
ATOM 746 N N . VAL A 1 102 ? 16.684 22.972 -4.626 1.00 93.56 102 VAL A N 1
ATOM 747 C CA . VAL A 1 102 ? 16.180 22.615 -5.964 1.00 93.56 102 VAL A CA 1
ATOM 748 C C . VAL A 1 102 ? 16.418 23.756 -6.951 1.00 93.56 102 VAL A C 1
ATOM 750 O O . VAL A 1 102 ? 16.917 23.523 -8.048 1.00 93.56 102 VAL A O 1
ATOM 753 N N . THR A 1 103 ? 16.154 24.998 -6.538 1.00 92.62 103 THR A N 1
ATOM 754 C CA . THR A 1 103 ? 16.400 26.183 -7.376 1.00 92.62 103 THR A CA 1
ATOM 755 C C . THR A 1 103 ? 17.885 26.327 -7.727 1.00 92.62 103 THR A C 1
ATOM 757 O O . THR A 1 103 ? 18.230 26.567 -8.885 1.00 92.62 103 THR A O 1
ATOM 760 N N . ALA A 1 104 ? 18.779 26.126 -6.754 1.00 92.25 104 ALA A N 1
ATOM 761 C CA . ALA A 1 104 ? 20.223 26.176 -6.976 1.00 92.25 104 ALA A CA 1
ATOM 762 C C . ALA A 1 104 ? 20.704 25.061 -7.922 1.00 92.25 104 ALA A C 1
ATOM 764 O O . ALA A 1 104 ? 21.498 25.315 -8.829 1.00 92.25 104 ALA A O 1
ATOM 765 N N . LEU A 1 105 ? 20.196 23.836 -7.761 1.00 92.75 105 LEU A N 1
ATOM 766 C CA . LEU A 1 105 ? 20.506 22.721 -8.660 1.00 92.75 105 LEU A CA 1
ATOM 767 C C . LEU A 1 105 ? 20.006 22.986 -10.081 1.00 92.75 105 LEU A C 1
ATOM 769 O O . LEU A 1 105 ? 20.711 22.691 -11.040 1.00 92.75 105 LEU A O 1
ATOM 773 N N . GLN A 1 106 ? 18.837 23.606 -10.235 1.00 90.94 106 GLN A N 1
ATOM 774 C CA . GLN A 1 106 ? 18.299 23.949 -11.548 1.00 90.94 106 GLN A CA 1
ATOM 775 C C . GLN A 1 106 ? 19.157 24.998 -12.272 1.00 90.94 106 GLN A C 1
ATOM 777 O O . GLN A 1 106 ? 19.389 24.881 -13.474 1.00 90.94 106 GLN A O 1
ATOM 782 N N . GLN A 1 107 ? 19.716 25.969 -11.542 1.00 91.38 107 GLN A N 1
ATOM 783 C CA . GLN A 1 107 ? 20.703 26.908 -12.089 1.00 91.38 107 GLN A CA 1
ATOM 784 C C . GLN A 1 107 ? 22.011 26.208 -12.486 1.00 91.38 107 GLN A C 1
ATOM 786 O O . GLN A 1 107 ? 22.583 26.520 -13.530 1.00 91.38 107 GLN A O 1
ATOM 791 N N . GLN A 1 108 ? 22.476 25.239 -11.689 1.00 90.38 108 GLN A N 1
ATOM 792 C CA . GLN A 1 108 ? 23.668 24.453 -12.023 1.00 90.38 108 GLN A CA 1
ATOM 793 C C . GLN A 1 108 ? 23.464 23.592 -13.270 1.00 90.38 108 GLN A C 1
ATOM 795 O O . GLN A 1 108 ? 24.368 23.518 -14.100 1.00 90.38 108 GLN A O 1
ATOM 800 N N . ILE A 1 109 ? 22.290 22.976 -13.427 1.00 90.44 109 ILE A N 1
ATOM 801 C CA . ILE A 1 109 ? 21.938 22.214 -14.630 1.00 90.44 109 ILE A CA 1
ATOM 802 C C . ILE A 1 109 ? 21.965 23.134 -15.851 1.00 90.44 109 ILE A C 1
ATOM 804 O O . ILE A 1 109 ? 22.660 22.821 -16.811 1.00 90.44 109 ILE A O 1
ATOM 808 N N . ALA A 1 110 ? 21.330 24.308 -15.786 1.00 92.56 110 ALA A N 1
ATOM 809 C CA . ALA A 1 110 ? 21.349 25.271 -16.890 1.00 92.56 110 ALA A CA 1
ATOM 810 C C . ALA A 1 110 ? 22.777 25.730 -17.257 1.00 92.56 110 ALA A C 1
ATOM 812 O O . ALA A 1 110 ? 23.114 25.874 -18.434 1.00 92.56 110 ALA A O 1
ATOM 813 N N . ALA A 1 111 ? 23.651 25.929 -16.264 1.00 88.81 111 ALA A N 1
ATOM 814 C CA . ALA A 1 111 ? 25.060 26.239 -16.507 1.00 88.81 111 ALA A CA 1
ATOM 815 C C . ALA A 1 111 ? 25.802 25.064 -17.170 1.00 88.81 111 ALA A C 1
ATOM 817 O O . ALA A 1 111 ? 26.546 25.261 -18.129 1.00 88.81 111 ALA A O 1
ATOM 818 N N . LYS A 1 112 ? 25.560 23.832 -16.711 1.00 88.25 112 LYS A N 1
ATOM 819 C CA . LYS A 1 112 ? 26.159 22.620 -17.285 1.00 88.25 112 LYS A CA 1
ATOM 820 C C . LYS A 1 112 ? 25.666 22.337 -18.703 1.00 88.25 112 LYS A C 1
ATOM 822 O O . LYS A 1 112 ? 26.454 21.900 -19.533 1.00 88.25 112 LYS A O 1
ATOM 827 N N . GLU A 1 113 ? 24.409 22.632 -19.013 1.00 92.75 113 GLU A N 1
ATOM 828 C CA . GLU A 1 113 ? 23.869 22.552 -20.376 1.00 92.75 113 GLU A CA 1
ATOM 829 C C . GLU A 1 113 ? 24.580 23.528 -21.324 1.00 92.75 113 GLU A C 1
ATOM 831 O O . GLU A 1 113 ? 24.895 23.179 -22.467 1.00 92.75 113 GLU A O 1
ATOM 836 N N . LYS A 1 114 ? 24.909 24.732 -20.839 1.00 88.56 114 LYS A N 1
ATOM 837 C CA . LYS A 1 114 ? 25.720 25.696 -21.590 1.00 88.56 114 LYS A CA 1
ATOM 838 C C . LYS A 1 114 ? 27.149 25.188 -21.810 1.00 88.56 114 LYS A C 1
ATOM 840 O O . LYS A 1 114 ? 27.616 25.231 -22.946 1.00 88.56 114 LYS A O 1
ATOM 845 N N . ASP A 1 115 ? 27.799 24.651 -20.774 1.00 86.00 115 ASP A N 1
ATOM 846 C CA . ASP A 1 115 ? 29.136 24.043 -20.886 1.00 86.00 115 ASP A CA 1
ATOM 847 C C . ASP A 1 115 ? 29.150 22.921 -21.939 1.00 86.00 115 ASP A C 1
ATOM 849 O O . ASP A 1 115 ? 30.031 22.877 -22.796 1.00 86.00 115 ASP A O 1
ATOM 853 N N . VAL A 1 116 ? 28.151 22.030 -21.910 1.00 88.81 116 VAL A N 1
ATOM 854 C CA . VAL A 1 116 ? 28.005 20.938 -22.888 1.00 88.81 116 VAL A CA 1
ATOM 855 C C . VAL A 1 116 ? 27.838 21.490 -24.302 1.00 88.81 116 VAL A C 1
ATOM 857 O O . VAL A 1 116 ? 28.483 20.999 -25.228 1.00 88.81 116 VAL A O 1
ATOM 860 N N . THR A 1 117 ? 27.025 22.534 -24.471 1.00 88.38 117 THR A N 1
ATOM 861 C CA . THR A 1 117 ? 26.813 23.185 -25.773 1.00 88.38 117 THR A CA 1
ATOM 862 C C . THR A 1 117 ? 28.109 23.785 -26.323 1.00 88.38 117 THR A C 1
ATOM 864 O O . THR A 1 117 ? 28.404 23.663 -27.514 1.00 88.38 117 THR A O 1
ATOM 867 N N . ASP A 1 118 ? 28.910 24.429 -25.478 1.00 84.06 118 ASP A N 1
ATOM 868 C CA . ASP A 1 118 ? 30.163 25.043 -25.916 1.00 84.06 118 ASP A CA 1
ATOM 869 C C . ASP A 1 118 ? 31.262 23.996 -26.169 1.00 84.06 118 ASP A C 1
ATOM 871 O O . ASP A 1 118 ? 31.995 24.117 -27.153 1.00 84.06 118 ASP A O 1
ATOM 875 N N . LEU A 1 119 ? 31.322 22.914 -25.386 1.00 85.81 119 LEU A N 1
ATOM 876 C CA . LEU A 1 119 ? 32.194 21.766 -25.667 1.00 85.81 119 LEU A CA 1
ATOM 877 C C . LEU A 1 119 ? 31.837 21.079 -26.991 1.00 85.81 119 LEU A C 1
ATOM 879 O O . LEU A 1 119 ? 32.733 20.706 -27.748 1.00 85.81 119 LEU A O 1
ATOM 883 N N . GLN A 1 120 ? 30.546 20.959 -27.316 1.00 81.56 120 GLN A N 1
ATOM 884 C CA . GLN A 1 120 ? 30.104 20.448 -28.617 1.00 81.56 120 GLN A CA 1
ATOM 885 C C . GLN A 1 120 ? 30.615 21.325 -29.765 1.00 81.56 120 GLN A C 1
ATOM 887 O O . GLN A 1 120 ? 31.160 20.802 -30.733 1.00 81.56 120 GLN A O 1
ATOM 892 N N . LYS A 1 121 ? 30.526 22.656 -29.647 1.00 82.12 121 LYS A N 1
ATOM 893 C CA . LYS A 1 121 ? 31.082 23.568 -30.662 1.00 82.12 121 LYS A CA 1
ATOM 894 C C . LYS A 1 121 ? 32.596 23.431 -30.801 1.00 82.12 121 LYS A C 1
ATOM 896 O O . LYS A 1 121 ? 33.096 23.443 -31.921 1.00 82.12 121 LYS A O 1
ATOM 901 N N . GLN A 1 122 ? 33.325 23.299 -29.691 1.00 76.50 122 GLN A N 1
ATOM 902 C CA . GLN A 1 122 ? 34.777 23.093 -29.723 1.00 76.50 122 GLN A CA 1
ATOM 903 C C . GLN A 1 122 ? 35.146 21.776 -30.410 1.00 76.50 122 GLN A C 1
ATOM 905 O O . GLN A 1 122 ? 36.090 21.743 -31.196 1.00 76.50 122 GLN A O 1
ATOM 910 N N . LEU A 1 123 ? 34.379 20.709 -30.169 1.00 75.31 123 LEU A N 1
ATOM 911 C CA . LEU A 1 123 ? 34.567 19.424 -30.834 1.00 75.31 123 LEU A CA 1
ATOM 912 C C . LEU A 1 123 ? 34.317 19.522 -32.346 1.00 75.31 123 LEU A C 1
ATOM 914 O O . LEU A 1 123 ? 35.107 18.995 -33.126 1.00 75.31 123 LEU A O 1
ATOM 918 N N . GLU A 1 124 ? 33.264 20.221 -32.776 1.00 77.19 124 GLU A N 1
ATOM 919 C CA . GLU A 1 124 ? 33.003 20.450 -34.204 1.00 77.19 124 GLU A CA 1
ATOM 920 C C . GLU A 1 124 ? 34.076 21.336 -34.859 1.00 77.19 124 GLU A C 1
ATOM 922 O O . GLU A 1 124 ? 34.518 21.053 -35.972 1.00 77.19 124 GLU A O 1
ATOM 927 N N . ALA A 1 125 ? 34.579 22.352 -34.153 1.00 72.94 125 ALA A N 1
ATOM 928 C CA . ALA A 1 125 ? 35.702 23.162 -34.622 1.00 72.94 125 ALA A CA 1
ATOM 929 C C . ALA A 1 125 ? 37.000 22.340 -34.747 1.00 72.94 125 ALA A C 1
ATOM 931 O O . ALA A 1 125 ? 37.738 22.499 -35.719 1.00 72.94 125 ALA A O 1
ATOM 932 N N . ALA A 1 126 ? 37.259 21.422 -33.810 1.00 65.31 126 ALA A N 1
ATOM 933 C CA . ALA A 1 126 ? 38.411 20.523 -33.855 1.00 65.31 126 ALA A CA 1
ATOM 934 C C . ALA A 1 126 ? 38.320 19.505 -35.007 1.00 65.31 126 ALA A C 1
ATOM 936 O O . ALA A 1 126 ? 39.338 19.177 -35.611 1.00 65.31 126 ALA A O 1
ATOM 937 N N . LYS A 1 127 ? 37.110 19.050 -35.362 1.00 64.88 127 LYS A N 1
ATOM 938 C CA . LYS A 1 127 ? 36.869 18.199 -36.543 1.00 64.88 127 LYS A CA 1
ATOM 939 C C . LYS A 1 127 ? 37.086 18.936 -37.869 1.00 64.88 127 LYS A C 1
ATOM 941 O O . LYS A 1 127 ? 37.427 18.300 -38.861 1.00 64.88 127 LYS A O 1
ATOM 946 N N . ALA A 1 128 ? 36.885 20.254 -37.894 1.00 58.34 128 ALA A N 1
ATOM 947 C CA . ALA A 1 128 ? 37.083 21.093 -39.077 1.00 58.34 128 ALA A CA 1
ATOM 948 C C . ALA A 1 128 ? 38.549 21.528 -39.292 1.00 58.34 128 ALA A C 1
ATOM 950 O O . ALA A 1 128 ? 38.861 22.136 -40.317 1.00 58.34 128 ALA A O 1
ATOM 951 N N . ALA A 1 129 ? 39.455 21.230 -38.353 1.00 50.41 129 ALA A N 1
ATOM 952 C CA . ALA A 1 129 ? 40.875 21.531 -38.492 1.00 50.41 129 ALA A CA 1
ATOM 953 C C . ALA A 1 129 ? 41.529 20.596 -39.539 1.00 50.41 129 ALA A C 1
ATOM 955 O O . ALA A 1 129 ? 41.411 19.373 -39.427 1.00 50.41 129 ALA A O 1
ATOM 956 N N . PRO A 1 130 ? 42.237 21.120 -40.557 1.00 45.75 130 PRO A N 1
ATOM 957 C CA . PRO A 1 130 ? 42.882 20.277 -41.552 1.00 45.75 130 PRO A CA 1
ATOM 958 C C . PRO A 1 130 ? 44.110 19.583 -40.951 1.00 45.75 130 PRO A C 1
ATOM 960 O O . PRO A 1 130 ? 45.132 20.220 -40.705 1.00 45.75 130 PRO A O 1
ATOM 963 N N . GLY A 1 131 ? 44.006 18.265 -40.759 1.00 55.12 131 GLY A N 1
ATOM 964 C CA . GLY A 1 131 ? 45.142 17.375 -40.510 1.00 55.12 131 GLY A CA 1
ATOM 965 C C . GLY A 1 131 ? 45.037 16.520 -39.248 1.00 55.12 131 GLY A C 1
ATOM 966 O O . GLY A 1 131 ? 45.727 16.792 -38.274 1.00 55.12 131 GLY A O 1
ATOM 967 N N . LEU A 1 132 ? 44.273 15.422 -39.293 1.00 41.28 132 LEU A N 1
ATOM 968 C CA . LEU A 1 132 ? 44.545 14.238 -38.467 1.00 41.28 132 LEU A CA 1
ATOM 969 C C . LEU A 1 132 ? 44.302 12.939 -39.268 1.00 41.28 132 LEU A C 1
ATOM 971 O O . LEU A 1 132 ? 43.384 12.895 -40.089 1.00 41.28 132 LEU A O 1
ATOM 975 N N . PRO A 1 133 ? 45.152 11.907 -39.079 1.00 42.12 133 PRO A N 1
ATOM 976 C CA . PRO A 1 133 ? 45.232 10.736 -39.945 1.00 42.12 133 PRO A CA 1
ATOM 977 C C . PRO A 1 133 ? 44.069 9.756 -39.763 1.00 42.12 133 PRO A C 1
ATOM 979 O O . PRO A 1 133 ? 43.506 9.590 -38.682 1.00 42.12 133 PRO A O 1
ATOM 982 N N . ALA A 1 134 ? 43.754 9.082 -40.868 1.00 44.84 134 ALA A N 1
ATOM 983 C CA . ALA A 1 134 ? 42.740 8.048 -40.993 1.00 44.84 134 ALA A CA 1
ATOM 984 C C . ALA A 1 134 ? 42.966 6.894 -40.001 1.00 44.84 134 ALA A C 1
ATOM 986 O O . ALA A 1 134 ? 43.968 6.188 -40.080 1.00 44.84 134 ALA A O 1
ATOM 987 N N . GLY A 1 135 ? 42.013 6.674 -39.095 1.00 46.03 135 GLY A N 1
ATOM 988 C CA . GLY A 1 135 ? 42.041 5.521 -38.196 1.00 46.03 135 GLY A CA 1
ATOM 989 C C . GLY A 1 135 ? 41.168 5.701 -36.964 1.00 46.03 135 GLY A C 1
ATOM 990 O O . GLY A 1 135 ? 41.675 5.785 -35.854 1.00 46.03 135 GLY A O 1
ATOM 991 N N . GLY A 1 136 ? 39.851 5.783 -37.146 1.00 36.44 136 GLY A N 1
ATOM 992 C CA . GLY A 1 136 ? 38.927 5.931 -36.024 1.00 36.44 136 GLY A CA 1
ATOM 993 C C . GLY A 1 136 ? 37.477 5.928 -36.470 1.00 36.44 136 GLY A C 1
ATOM 994 O O . GLY A 1 136 ? 36.796 6.945 -36.398 1.00 36.44 136 GLY A O 1
ATOM 995 N N . THR A 1 137 ? 36.998 4.789 -36.963 1.00 46.47 137 THR A N 1
ATOM 996 C CA . THR A 1 137 ? 35.569 4.574 -37.194 1.00 46.47 137 THR A CA 1
ATOM 997 C C . THR A 1 137 ? 34.857 4.524 -35.841 1.00 46.47 137 THR A C 1
ATOM 999 O O . THR A 1 137 ? 34.767 3.464 -35.228 1.00 46.47 137 THR A O 1
ATOM 1002 N N . ILE A 1 138 ? 34.338 5.659 -35.367 1.00 39.16 138 ILE A N 1
ATOM 1003 C CA . ILE A 1 138 ? 33.284 5.675 -34.348 1.00 39.16 138 ILE A CA 1
ATOM 1004 C C . ILE A 1 138 ? 31.952 5.864 -35.071 1.00 39.16 138 ILE A C 1
ATOM 1006 O O . ILE A 1 138 ? 31.518 6.970 -35.387 1.00 39.16 138 ILE A O 1
ATOM 1010 N N . LEU A 1 139 ? 31.314 4.729 -35.347 1.00 44.53 139 LEU A N 1
ATOM 1011 C CA . LEU A 1 139 ? 29.890 4.638 -35.631 1.00 44.53 139 LEU A CA 1
ATOM 1012 C C . LEU A 1 139 ? 29.122 4.993 -34.350 1.00 44.53 139 LEU A C 1
ATOM 1014 O O . LEU A 1 139 ? 28.854 4.121 -33.532 1.00 44.53 139 LEU A O 1
ATOM 1018 N N . LEU A 1 140 ? 28.739 6.257 -34.181 1.00 35.50 140 LEU A N 1
ATOM 1019 C CA . LEU A 1 140 ? 27.604 6.618 -33.331 1.00 35.50 140 LEU A CA 1
ATOM 1020 C C . LEU A 1 140 ? 26.586 7.370 -34.186 1.00 35.50 140 LEU A C 1
ATOM 1022 O O . LEU A 1 140 ? 26.537 8.596 -34.229 1.00 35.50 140 LEU A O 1
ATOM 1026 N N . ALA A 1 141 ? 25.755 6.599 -34.884 1.00 34.97 141 ALA A N 1
ATOM 1027 C CA . ALA A 1 141 ? 24.509 7.095 -35.441 1.00 34.97 141 ALA A CA 1
ATOM 1028 C C . ALA A 1 141 ? 23.527 7.377 -34.289 1.00 34.97 141 ALA A C 1
ATOM 1030 O O . ALA A 1 141 ? 22.627 6.587 -34.013 1.00 34.97 141 ALA A O 1
ATOM 1031 N N . ALA A 1 142 ? 23.697 8.507 -33.603 1.00 37.78 142 ALA A N 1
ATOM 1032 C CA . ALA A 1 142 ? 22.617 9.096 -32.828 1.00 37.78 142 ALA A CA 1
ATOM 1033 C C . ALA A 1 142 ? 21.667 9.770 -33.824 1.00 37.78 142 ALA A C 1
ATOM 1035 O O . ALA A 1 142 ? 21.968 10.832 -34.370 1.00 37.78 142 ALA A O 1
ATOM 1036 N N . LYS A 1 143 ? 20.524 9.132 -34.105 1.00 33.22 143 LYS A N 1
ATOM 1037 C CA . LYS A 1 143 ? 19.410 9.832 -34.754 1.00 33.22 143 LYS A CA 1
ATOM 1038 C C . LYS A 1 143 ? 19.053 11.040 -33.872 1.00 33.22 143 LYS A C 1
ATOM 1040 O O . LYS A 1 143 ? 18.793 10.830 -32.686 1.00 33.22 143 LYS A O 1
ATOM 1045 N N . PRO A 1 144 ? 19.024 12.274 -34.403 1.00 37.47 144 PRO A N 1
ATOM 1046 C CA . PRO A 1 144 ? 18.534 13.418 -33.649 1.00 37.47 144 PRO A CA 1
ATOM 1047 C C . PRO A 1 144 ? 17.086 13.145 -33.234 1.00 37.47 144 PRO A C 1
ATOM 1049 O O . PRO A 1 144 ? 16.246 12.842 -34.084 1.00 37.47 144 PRO A O 1
ATOM 1052 N N . VAL A 1 145 ? 16.793 13.231 -31.934 1.00 39.44 145 VAL A N 1
ATOM 1053 C CA . VAL A 1 145 ? 15.408 13.357 -31.473 1.00 39.44 145 VAL A CA 1
ATOM 1054 C C . VAL A 1 145 ? 14.952 14.742 -31.936 1.00 39.44 145 VAL A C 1
ATOM 1056 O O . VAL A 1 145 ? 15.561 15.733 -31.527 1.00 39.44 145 VAL A O 1
ATOM 1059 N N . PRO A 1 146 ? 13.955 14.843 -32.831 1.00 41.59 146 PRO A N 1
ATOM 1060 C CA . PRO A 1 146 ? 13.480 16.133 -33.303 1.00 41.59 146 PRO A CA 1
ATOM 1061 C C . PRO A 1 146 ? 12.997 16.962 -32.114 1.00 41.59 146 PRO A C 1
ATOM 1063 O O . PRO A 1 146 ? 12.322 16.439 -31.226 1.00 41.59 146 PRO A O 1
ATOM 1066 N N . THR A 1 147 ? 13.302 18.259 -32.116 1.00 50.38 147 THR A N 1
ATOM 1067 C CA . THR A 1 147 ? 12.590 19.235 -31.285 1.00 50.38 147 THR A CA 1
ATOM 1068 C C . THR A 1 147 ? 11.086 18.976 -31.425 1.00 50.38 147 THR A C 1
ATOM 1070 O O . THR A 1 147 ? 10.630 18.855 -32.569 1.00 50.38 147 THR A O 1
ATOM 1073 N N . PRO A 1 148 ? 10.307 18.867 -30.328 1.00 41.94 148 PRO A N 1
ATOM 1074 C CA . PRO A 1 148 ? 8.868 18.689 -30.440 1.00 41.94 148 PRO A CA 1
ATOM 1075 C C . PRO A 1 148 ? 8.329 19.833 -31.290 1.00 41.94 148 PRO A C 1
ATOM 1077 O O . PRO A 1 148 ? 8.492 21.004 -30.939 1.00 41.94 148 PRO A O 1
ATOM 1080 N N . THR A 1 149 ? 7.748 19.507 -32.442 1.00 48.53 149 THR A N 1
ATOM 1081 C CA . THR A 1 149 ? 7.049 20.503 -33.245 1.00 48.53 149 THR A CA 1
ATOM 1082 C C . THR A 1 149 ? 5.989 21.166 -32.364 1.00 48.53 149 THR A C 1
ATOM 1084 O O . THR A 1 149 ? 5.396 20.490 -31.511 1.00 48.53 149 THR A O 1
ATOM 1087 N N . PRO A 1 150 ? 5.729 22.479 -32.529 1.00 58.41 150 PRO A N 1
ATOM 1088 C CA . PRO A 1 150 ? 4.576 23.110 -31.903 1.00 58.41 150 PRO A CA 1
ATOM 1089 C C . PRO A 1 150 ? 3.363 22.219 -32.145 1.00 58.41 150 PRO A C 1
ATOM 1091 O O . PRO A 1 150 ? 3.150 21.788 -33.282 1.00 58.41 150 PRO A O 1
ATOM 1094 N N . ARG A 1 151 ? 2.621 21.890 -31.076 1.00 50.97 151 ARG A N 1
ATOM 1095 C CA . ARG A 1 151 ? 1.429 21.039 -31.169 1.00 50.97 151 ARG A CA 1
ATOM 1096 C C . ARG A 1 151 ? 0.604 21.542 -32.360 1.00 50.97 151 ARG A C 1
ATOM 1098 O O . ARG A 1 151 ? 0.207 22.709 -32.326 1.00 50.97 151 ARG A O 1
ATOM 1105 N N . PRO A 1 152 ? 0.381 20.722 -33.405 1.00 53.97 152 PRO A N 1
ATOM 1106 C CA . PRO A 1 152 ? -0.319 21.179 -34.591 1.00 53.97 152 PRO A CA 1
ATOM 1107 C C . PRO A 1 152 ? -1.668 21.749 -34.167 1.00 53.97 152 PRO A C 1
ATOM 1109 O O . PRO A 1 152 ? -2.393 21.134 -33.377 1.00 53.97 152 PRO A O 1
ATOM 1112 N N . THR A 1 153 ? -1.981 22.952 -34.650 1.00 61.50 153 THR A N 1
ATOM 1113 C CA . THR A 1 153 ? -3.316 23.529 -34.505 1.00 61.50 153 THR A CA 1
ATOM 1114 C C . THR A 1 153 ? -4.316 22.488 -35.012 1.00 61.50 153 THR A C 1
ATOM 1116 O O . THR A 1 153 ? -4.094 21.960 -36.106 1.00 61.50 153 THR A O 1
ATOM 1119 N N . PRO A 1 154 ? -5.365 22.135 -34.242 1.00 59.56 154 PRO A N 1
ATOM 1120 C CA . PRO A 1 154 ? -6.307 21.104 -34.651 1.00 59.56 154 PRO A CA 1
ATOM 1121 C C . PRO A 1 154 ? -6.817 21.419 -36.053 1.00 59.56 154 PRO A C 1
ATOM 1123 O O . PRO A 1 154 ? -7.424 22.470 -36.266 1.00 59.56 154 PRO A O 1
ATOM 1126 N N . THR A 1 155 ? -6.537 20.539 -37.013 1.00 73.75 155 THR A N 1
ATOM 1127 C CA . THR A 1 155 ? -7.089 20.671 -38.358 1.00 73.75 155 THR A CA 1
ATOM 1128 C C . THR A 1 155 ? -8.612 20.705 -38.218 1.00 73.75 155 THR A C 1
ATOM 1130 O O . THR A 1 155 ? -9.166 19.812 -37.563 1.00 73.75 155 THR A O 1
ATOM 1133 N N . PRO A 1 156 ? -9.307 21.723 -38.764 1.00 73.38 156 PRO A N 1
ATOM 1134 C CA . PRO A 1 156 ? -10.760 21.750 -38.750 1.00 73.38 156 PRO A CA 1
ATOM 1135 C C . PRO A 1 156 ? -11.279 20.431 -39.314 1.00 73.38 156 PRO A C 1
ATOM 1137 O O . PRO A 1 156 ? -10.814 19.973 -40.360 1.00 73.38 156 PRO A O 1
ATOM 1140 N N . ARG A 1 157 ? -12.197 19.785 -38.587 1.00 75.75 157 ARG A N 1
ATOM 1141 C CA . ARG A 1 157 ? -12.782 18.521 -39.041 1.00 75.75 157 ARG A CA 1
ATOM 1142 C C . ARG A 1 157 ? -13.368 18.724 -40.446 1.00 75.75 157 ARG A C 1
ATOM 1144 O O . ARG A 1 157 ? -14.031 19.743 -40.653 1.00 75.75 157 ARG A O 1
ATOM 1151 N N . PRO A 1 158 ? -13.144 17.789 -41.388 1.00 82.94 158 PRO A N 1
ATOM 1152 C CA . PRO A 1 158 ? -13.730 17.872 -42.719 1.00 82.94 158 PRO A CA 1
ATOM 1153 C C . PRO A 1 158 ? -15.239 18.111 -42.632 1.00 82.94 158 PRO A C 1
ATOM 1155 O O . PRO A 1 158 ? -15.915 17.518 -41.785 1.00 82.94 158 PRO A O 1
ATOM 1158 N N . ALA A 1 159 ? -15.770 18.974 -43.500 1.00 77.69 159 ALA A N 1
ATOM 1159 C CA . ALA A 1 159 ? -17.210 19.179 -43.599 1.00 77.69 159 ALA A CA 1
ATOM 1160 C C . ALA A 1 159 ? -17.894 17.828 -43.882 1.00 77.69 159 ALA A C 1
ATOM 1162 O O . ALA A 1 159 ? -17.517 17.128 -44.819 1.00 77.69 159 ALA A O 1
ATOM 1163 N N . GLY A 1 160 ? -18.856 17.442 -43.039 1.00 80.31 160 GLY A N 1
ATOM 1164 C CA . GLY A 1 160 ? -19.527 16.138 -43.120 1.00 80.31 160 GLY A CA 1
ATOM 1165 C C . GLY A 1 160 ? -18.879 15.005 -42.313 1.00 80.31 160 GLY A C 1
ATOM 1166 O O . GLY A 1 160 ? -19.353 13.875 -42.392 1.00 80.31 160 GLY A O 1
ATOM 1167 N N . PHE A 1 161 ? -17.836 15.266 -41.512 1.00 79.25 161 PHE A N 1
ATOM 1168 C CA . PHE A 1 161 ? -17.308 14.262 -40.585 1.00 79.25 161 PHE A CA 1
ATOM 1169 C C . PHE A 1 161 ? -18.358 13.886 -39.531 1.00 79.25 161 PHE A C 1
ATOM 1171 O O . PHE A 1 161 ? -18.692 14.684 -38.652 1.00 79.25 161 PHE A O 1
ATOM 1178 N N . VAL A 1 162 ? -18.824 12.642 -39.590 1.00 80.88 162 VAL A N 1
ATOM 1179 C CA . VAL A 1 162 ? -19.601 12.018 -38.521 1.00 80.88 162 VAL A CA 1
ATOM 1180 C C . VAL A 1 162 ? -18.611 11.257 -37.636 1.00 80.88 162 VAL A C 1
ATOM 1182 O O . VAL A 1 162 ? -17.939 10.354 -38.140 1.00 80.88 162 VAL A O 1
ATOM 1185 N N . PRO A 1 163 ? -18.451 11.617 -36.347 1.00 77.69 163 PRO A N 1
ATOM 1186 C CA . PRO A 1 163 ? -17.584 10.861 -35.457 1.00 77.69 163 PRO A CA 1
ATOM 1187 C C . PRO A 1 163 ? -18.051 9.405 -35.382 1.00 77.69 163 PRO A C 1
ATOM 1189 O O . PRO A 1 163 ? -19.262 9.163 -35.366 1.00 77.69 163 PRO A O 1
ATOM 1192 N N . PRO A 1 164 ? -17.118 8.437 -35.320 1.00 80.69 164 PRO A N 1
ATOM 1193 C CA . PRO A 1 164 ? -17.495 7.064 -35.044 1.00 80.69 164 PRO A CA 1
ATOM 1194 C C . PRO A 1 164 ? -18.297 7.019 -33.735 1.00 80.69 164 PRO A C 1
ATOM 1196 O O . PRO A 1 164 ? -18.023 7.815 -32.825 1.00 80.69 164 PRO A O 1
ATOM 1199 N N . PRO A 1 165 ? -19.285 6.114 -33.630 1.00 82.56 165 PRO A N 1
ATOM 1200 C CA . PRO A 1 165 ? -20.007 5.910 -32.388 1.00 82.56 165 PRO A CA 1
ATOM 1201 C C . PRO A 1 165 ? -19.017 5.702 -31.235 1.00 82.56 165 PRO A C 1
ATOM 1203 O O . PRO A 1 165 ? -17.988 5.046 -31.437 1.00 82.56 165 PRO A O 1
ATOM 1206 N N . PRO A 1 166 ? -19.295 6.247 -30.039 1.00 85.31 166 PRO A N 1
ATOM 1207 C CA . PRO A 1 166 ? -18.472 5.987 -28.869 1.00 85.31 166 PRO A CA 1
ATOM 1208 C C . PRO A 1 166 ? -18.279 4.482 -28.676 1.00 85.31 166 PRO A C 1
ATOM 1210 O O . PRO A 1 166 ? -19.227 3.706 -28.814 1.00 85.31 166 PRO A O 1
ATOM 1213 N N . ALA A 1 167 ? -17.052 4.073 -28.356 1.00 86.00 167 ALA A N 1
ATOM 1214 C CA . ALA A 1 167 ? -16.785 2.684 -28.020 1.00 86.00 167 ALA A C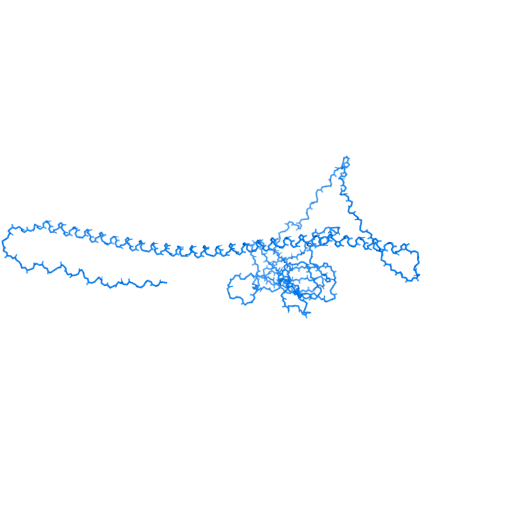A 1
ATOM 1215 C C . ALA A 1 167 ? -17.639 2.285 -26.809 1.00 86.00 167 ALA A C 1
ATOM 1217 O O . ALA A 1 167 ? -17.634 2.968 -25.783 1.00 86.00 167 ALA A O 1
ATOM 1218 N N . VAL A 1 168 ? -18.372 1.180 -26.935 1.00 87.38 168 VAL A N 1
ATOM 1219 C CA . VAL A 1 168 ? -19.124 0.598 -25.822 1.00 87.38 168 VAL A CA 1
ATOM 1220 C C . VAL A 1 168 ? -18.178 -0.339 -25.070 1.00 87.38 168 VAL A C 1
ATOM 1222 O O . VAL A 1 168 ? -17.574 -1.206 -25.709 1.00 87.38 168 VAL A O 1
ATOM 1225 N N . PRO A 1 169 ? -18.010 -0.188 -23.743 1.00 87.69 169 PRO A N 1
ATOM 1226 C CA . PRO A 1 169 ? -17.211 -1.119 -22.959 1.00 87.69 169 PRO A CA 1
ATOM 1227 C C . PRO A 1 169 ? -17.712 -2.560 -23.135 1.00 87.69 169 PRO A C 1
ATOM 1229 O O . PRO A 1 169 ? -18.923 -2.777 -23.247 1.00 87.69 169 PRO A O 1
ATOM 1232 N N . PRO A 1 170 ? -16.818 -3.562 -23.143 1.00 87.50 170 PRO A N 1
ATOM 1233 C CA . PRO A 1 170 ? -17.246 -4.951 -23.207 1.00 87.50 170 PRO A CA 1
ATOM 1234 C C . PRO A 1 170 ? -18.091 -5.299 -21.975 1.00 87.50 170 PRO A C 1
ATOM 1236 O O . PRO A 1 170 ? -17.838 -4.801 -20.880 1.00 87.50 170 PRO A O 1
ATOM 1239 N N . ALA A 1 171 ? -19.061 -6.206 -22.125 1.00 87.81 171 ALA A N 1
ATOM 1240 C CA . ALA A 1 171 ? -19.940 -6.624 -21.025 1.00 87.81 171 ALA A CA 1
ATOM 1241 C C . ALA A 1 171 ? -19.177 -7.194 -19.810 1.00 87.81 171 ALA A C 1
ATOM 1243 O O . ALA A 1 171 ? -19.677 -7.142 -18.687 1.00 87.81 171 ALA A O 1
ATOM 1244 N N . SER A 1 172 ? -17.958 -7.704 -20.022 1.00 82.88 172 SER A N 1
ATOM 1245 C CA . SER A 1 172 ? -17.051 -8.147 -18.959 1.00 82.88 172 SER A CA 1
ATOM 1246 C C . SER A 1 172 ? -16.659 -7.025 -17.995 1.00 82.88 172 SER A C 1
ATOM 1248 O O . SER A 1 172 ? -16.441 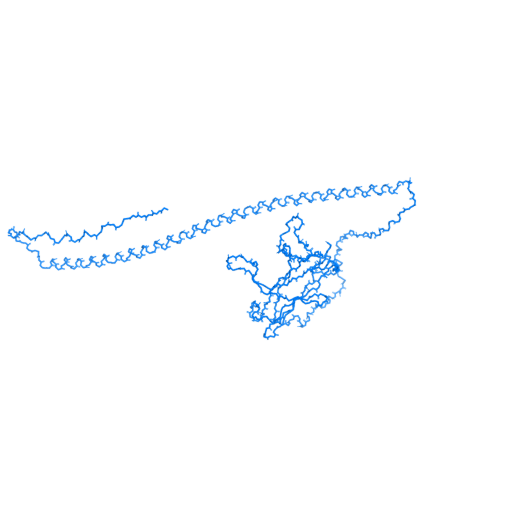-7.296 -16.821 1.00 82.88 172 SER A O 1
ATOM 1250 N N . PHE A 1 173 ? -16.613 -5.771 -18.456 1.00 83.62 173 PHE A N 1
ATOM 1251 C CA . PHE A 1 173 ? -16.259 -4.615 -17.629 1.00 83.62 173 PHE A CA 1
ATOM 1252 C C . PHE A 1 173 ? -17.288 -4.343 -16.524 1.00 83.62 173 PHE A C 1
ATOM 1254 O O . PHE A 1 173 ? -16.937 -3.866 -15.451 1.00 83.62 173 PHE A O 1
ATOM 1261 N N . ALA A 1 174 ? -18.560 -4.656 -16.777 1.00 88.19 174 ALA A N 1
ATOM 1262 C CA . ALA A 1 174 ? -19.649 -4.442 -15.828 1.00 88.19 174 ALA A CA 1
ATOM 1263 C C . ALA A 1 174 ? -19.888 -5.646 -14.896 1.00 88.19 174 ALA A C 1
ATOM 1265 O O . ALA A 1 174 ? -20.822 -5.618 -14.094 1.00 88.19 174 ALA A O 1
ATOM 1266 N N . GLN A 1 175 ? -19.091 -6.714 -15.010 1.00 88.00 175 GLN A N 1
ATOM 1267 C CA . GLN A 1 175 ? -19.239 -7.883 -14.145 1.00 88.00 175 GLN A CA 1
ATOM 1268 C C . GLN A 1 175 ? -18.808 -7.544 -12.710 1.00 88.00 175 GLN A C 1
ATOM 1270 O O . GLN A 1 175 ? -17.778 -6.893 -12.519 1.00 88.00 175 GLN A O 1
ATOM 1275 N N . PRO A 1 176 ? -19.560 -7.988 -11.688 1.00 89.56 176 PRO A N 1
ATOM 1276 C CA . PRO A 1 176 ? -19.189 -7.748 -10.303 1.00 89.56 176 PRO A CA 1
ATOM 1277 C C . PRO A 1 176 ? -17.882 -8.473 -9.965 1.00 89.56 176 PRO A C 1
ATOM 1279 O O . PRO A 1 176 ? -17.735 -9.676 -10.187 1.00 89.56 176 PRO A O 1
ATOM 1282 N N . LEU A 1 177 ? -16.936 -7.739 -9.383 1.00 91.88 177 LEU A N 1
ATOM 1283 C CA . LEU A 1 177 ? -15.736 -8.324 -8.791 1.00 91.88 177 LEU A CA 1
ATOM 1284 C C . LEU A 1 177 ? -16.129 -9.075 -7.523 1.00 91.88 177 LEU A C 1
ATOM 1286 O O . LEU A 1 177 ? -16.892 -8.531 -6.734 1.00 91.88 177 LEU A O 1
ATOM 1290 N N . GLN A 1 178 ? -15.596 -10.275 -7.296 1.00 95.94 178 GLN A N 1
ATOM 1291 C CA . GLN A 1 178 ? -15.826 -10.997 -6.037 1.00 95.94 178 GLN A CA 1
ATOM 1292 C C . GLN A 1 178 ? -14.855 -10.523 -4.952 1.00 95.94 178 GLN A C 1
ATOM 1294 O O . GLN A 1 178 ? -15.259 -10.252 -3.824 1.00 95.94 178 GLN A O 1
ATOM 1299 N N . LEU A 1 179 ? -13.576 -10.386 -5.317 1.00 97.19 179 LEU A N 1
ATOM 1300 C CA . LEU A 1 179 ? -12.538 -9.789 -4.485 1.00 97.19 179 LEU A CA 1
ATOM 1301 C C . LEU A 1 179 ? -11.911 -8.595 -5.214 1.00 97.19 179 LEU A C 1
ATOM 1303 O O . LEU A 1 179 ? -11.617 -8.672 -6.408 1.00 97.19 179 LEU A O 1
ATOM 1307 N N . TYR A 1 180 ? -11.676 -7.510 -4.483 1.00 96.50 180 TYR A N 1
ATOM 1308 C CA . TYR A 1 180 ? -10.870 -6.373 -4.913 1.00 96.50 180 TYR A CA 1
ATOM 1309 C C . TYR A 1 180 ? -9.500 -6.443 -4.241 1.00 96.50 180 TYR A C 1
ATOM 1311 O O . TYR A 1 180 ? -9.403 -6.755 -3.056 1.00 96.50 180 TYR A O 1
ATOM 1319 N N . ILE A 1 181 ? -8.438 -6.161 -4.990 1.00 97.31 181 ILE A N 1
ATOM 1320 C CA . ILE A 1 181 ? -7.069 -6.210 -4.480 1.00 97.31 181 ILE A CA 1
ATOM 1321 C C . ILE A 1 181 ? -6.427 -4.849 -4.718 1.00 97.31 181 ILE A C 1
ATOM 1323 O O . ILE A 1 181 ? -6.355 -4.384 -5.854 1.00 97.31 181 ILE A O 1
ATOM 1327 N N . TYR A 1 182 ? -5.956 -4.225 -3.642 1.00 95.31 182 TYR A N 1
ATOM 1328 C CA . TYR A 1 182 ? -5.113 -3.034 -3.708 1.00 95.31 182 TYR A CA 1
ATOM 1329 C C . TYR A 1 182 ? -3.671 -3.453 -3.457 1.00 95.31 182 TYR A C 1
ATOM 1331 O O . TYR A 1 182 ? -3.420 -4.162 -2.484 1.00 95.31 182 TYR A O 1
ATOM 1339 N N . ALA A 1 183 ? -2.738 -3.027 -4.308 1.00 95.44 183 ALA A N 1
ATOM 1340 C CA . ALA A 1 183 ? -1.341 -3.415 -4.201 1.00 95.44 183 ALA A CA 1
ATOM 1341 C C . ALA A 1 183 ? -0.388 -2.278 -4.576 1.00 95.44 183 ALA A C 1
ATOM 1343 O O . ALA A 1 183 ? -0.662 -1.497 -5.490 1.00 95.44 183 ALA A O 1
ATOM 1344 N N . ASP A 1 184 ? 0.753 -2.236 -3.895 1.00 94.31 184 ASP A N 1
ATOM 1345 C CA . ASP A 1 184 ? 1.896 -1.396 -4.230 1.00 94.31 184 ASP A CA 1
ATOM 1346 C C . ASP A 1 184 ? 3.220 -2.154 -4.045 1.00 94.31 184 ASP A C 1
ATOM 1348 O O . ASP A 1 184 ? 3.260 -3.279 -3.536 1.00 94.31 184 ASP A O 1
ATOM 1352 N N . THR A 1 185 ? 4.306 -1.540 -4.512 1.00 93.81 185 THR A N 1
ATOM 1353 C CA . THR A 1 185 ? 5.674 -2.035 -4.345 1.00 93.81 185 THR A CA 1
ATOM 1354 C C . THR A 1 185 ? 6.502 -1.038 -3.552 1.00 93.81 185 THR A C 1
ATOM 1356 O O . THR A 1 185 ? 6.409 0.172 -3.772 1.00 93.81 185 THR A O 1
ATOM 1359 N N . VAL A 1 186 ? 7.339 -1.543 -2.648 1.00 91.94 186 VAL A N 1
ATOM 1360 C CA . VAL A 1 186 ? 8.251 -0.739 -1.831 1.00 91.94 186 VAL A CA 1
ATOM 1361 C C . VAL A 1 186 ? 9.677 -1.277 -1.874 1.00 91.94 186 VAL A C 1
ATOM 1363 O O . VAL A 1 186 ? 9.903 -2.464 -2.120 1.00 91.94 186 VAL A O 1
ATOM 1366 N N . THR A 1 187 ? 10.641 -0.401 -1.599 1.00 88.44 187 THR A N 1
ATOM 1367 C CA . THR A 1 187 ? 12.012 -0.803 -1.272 1.00 88.44 187 THR A CA 1
ATOM 1368 C C . THR A 1 187 ? 12.056 -1.550 0.058 1.00 88.44 187 THR A C 1
ATOM 1370 O O . THR A 1 187 ? 11.333 -1.219 0.998 1.00 88.44 187 THR A O 1
ATOM 1373 N N . ALA A 1 188 ? 12.926 -2.547 0.151 1.00 83.56 188 ALA A N 1
ATOM 1374 C CA . ALA A 1 188 ? 13.168 -3.294 1.378 1.00 83.56 188 ALA A CA 1
ATOM 1375 C C . ALA A 1 188 ? 14.031 -2.543 2.407 1.00 83.56 188 ALA A C 1
ATOM 1377 O O . ALA A 1 188 ? 14.621 -1.496 2.111 1.00 83.56 188 ALA A O 1
ATOM 1378 N N . GLY A 1 189 ? 14.107 -3.092 3.622 1.00 74.62 189 GLY A N 1
ATOM 1379 C CA . GLY A 1 189 ? 15.063 -2.682 4.646 1.00 74.62 189 GLY A CA 1
ATOM 1380 C C . GLY A 1 189 ? 16.507 -3.112 4.356 1.00 74.62 189 GLY A C 1
ATOM 1381 O O . GLY A 1 189 ? 16.754 -3.909 3.449 1.00 74.62 189 GLY A O 1
ATOM 1382 N N . PRO A 1 190 ? 17.479 -2.580 5.120 1.00 72.88 190 PRO A N 1
ATOM 1383 C CA . PRO A 1 190 ? 18.881 -2.962 4.983 1.00 72.88 190 PRO A CA 1
ATOM 1384 C C . PRO A 1 190 ? 19.100 -4.459 5.227 1.00 72.88 190 PRO A C 1
ATOM 1386 O O . PRO A 1 190 ? 18.566 -5.009 6.191 1.00 72.88 190 PRO A O 1
ATOM 1389 N N . ASN A 1 191 ? 19.961 -5.085 4.423 1.00 72.56 191 ASN A N 1
ATOM 1390 C CA . ASN A 1 191 ? 20.327 -6.507 4.488 1.00 72.56 191 ASN A CA 1
ATOM 1391 C C . ASN A 1 191 ? 19.175 -7.496 4.232 1.00 72.56 191 ASN A C 1
ATOM 1393 O O . ASN A 1 191 ? 19.288 -8.669 4.591 1.00 72.56 191 ASN A O 1
ATOM 1397 N N . GLU A 1 192 ? 18.075 -7.057 3.622 1.00 78.88 192 GLU A N 1
ATOM 1398 C CA . GLU A 1 192 ? 16.994 -7.967 3.215 1.00 78.88 192 GLU A CA 1
ATOM 1399 C C . GLU A 1 192 ? 17.283 -8.634 1.862 1.00 78.88 192 GLU A C 1
ATOM 1401 O O . GLU A 1 192 ? 16.800 -9.735 1.607 1.00 78.88 192 GLU A O 1
ATOM 1406 N N . SER A 1 193 ? 18.124 -8.012 1.020 1.00 82.50 193 SER A N 1
ATOM 1407 C CA . SER A 1 193 ? 18.568 -8.622 -0.236 1.00 82.50 193 SER A CA 1
ATOM 1408 C C . SER A 1 193 ? 19.601 -9.719 -0.009 1.00 82.50 193 SER A C 1
ATOM 1410 O O . SER A 1 193 ? 20.636 -9.492 0.626 1.00 82.50 193 SER A O 1
ATOM 1412 N N . ARG A 1 194 ? 19.409 -10.876 -0.658 1.00 85.81 194 ARG A N 1
ATOM 1413 C CA . ARG A 1 194 ? 20.421 -11.951 -0.688 1.00 85.81 194 ARG A CA 1
ATOM 1414 C C . ARG A 1 194 ? 21.726 -11.558 -1.390 1.00 85.81 194 ARG A C 1
ATOM 1416 O O . ARG A 1 194 ? 22.733 -12.241 -1.231 1.00 85.81 194 ARG A O 1
ATOM 1423 N N . TYR A 1 195 ? 21.701 -10.493 -2.191 1.00 83.94 195 TYR A N 1
ATOM 1424 C CA . TYR A 1 195 ? 22.864 -9.956 -2.899 1.00 83.94 195 TYR A CA 1
ATOM 1425 C C . TYR A 1 195 ? 23.547 -8.817 -2.138 1.00 83.94 195 TYR A C 1
ATOM 1427 O O . TYR A 1 195 ? 24.500 -8.235 -2.651 1.00 83.94 195 TYR A O 1
ATOM 1435 N N . SER A 1 196 ? 23.045 -8.467 -0.946 1.00 75.44 196 SER A N 1
ATOM 1436 C CA . SER A 1 196 ? 23.528 -7.329 -0.154 1.00 75.44 196 SER A CA 1
ATOM 1437 C C . SER A 1 196 ? 23.487 -5.996 -0.919 1.00 75.44 196 SER A C 1
ATOM 1439 O O . SER A 1 196 ? 24.270 -5.086 -0.648 1.00 75.44 196 SER A O 1
ATOM 1441 N N . ILE A 1 197 ? 22.573 -5.880 -1.889 1.00 73.94 197 ILE A N 1
ATOM 1442 C CA . ILE A 1 197 ? 22.294 -4.639 -2.612 1.00 73.94 197 ILE A CA 1
ATOM 1443 C C . ILE A 1 197 ? 21.057 -4.018 -1.977 1.00 73.94 197 ILE A C 1
ATOM 1445 O O . ILE A 1 197 ? 19.917 -4.392 -2.262 1.00 73.94 197 ILE A O 1
ATOM 1449 N N . ASP A 1 198 ? 21.308 -3.060 -1.094 1.00 68.56 198 ASP A N 1
ATOM 1450 C CA . ASP A 1 198 ? 20.259 -2.279 -0.463 1.00 68.56 198 ASP A CA 1
ATOM 1451 C C . ASP A 1 198 ? 19.886 -1.084 -1.339 1.00 68.56 198 ASP A C 1
ATOM 1453 O O . ASP A 1 198 ? 20.730 -0.487 -2.013 1.00 68.56 198 ASP A O 1
ATOM 1457 N N . ALA A 1 199 ? 18.634 -0.636 -1.230 1.00 60.53 199 ALA A N 1
ATOM 1458 C CA . ALA A 1 199 ? 18.234 0.670 -1.755 1.00 60.53 199 ALA A CA 1
ATOM 1459 C C . ALA A 1 199 ? 19.063 1.827 -1.148 1.00 60.53 199 ALA A C 1
ATOM 1461 O O . ALA A 1 199 ? 19.008 2.948 -1.641 1.00 60.53 199 ALA A O 1
ATOM 1462 N N . THR A 1 200 ? 19.795 1.591 -0.051 1.00 56.56 200 THR A N 1
ATOM 1463 C CA . THR A 1 200 ? 20.230 2.634 0.888 1.00 56.56 200 THR A CA 1
ATOM 1464 C C . THR A 1 200 ? 21.746 2.875 0.986 1.00 56.56 200 THR A C 1
ATOM 1466 O O . THR A 1 200 ? 22.173 3.659 1.837 1.00 56.56 200 THR A O 1
ATOM 1469 N N . ALA A 1 201 ? 22.589 2.283 0.136 1.00 49.84 201 ALA A N 1
ATOM 1470 C CA . ALA A 1 201 ? 24.045 2.496 0.199 1.00 49.84 201 ALA A CA 1
ATOM 1471 C C . ALA A 1 201 ? 24.527 3.747 -0.582 1.00 49.84 201 ALA A C 1
ATOM 1473 O O . ALA A 1 201 ? 24.142 3.922 -1.735 1.00 49.84 201 ALA A O 1
ATOM 1474 N N . PRO A 1 202 ? 25.459 4.576 -0.058 1.00 49.22 202 PRO A N 1
ATOM 1475 C CA . PRO A 1 202 ? 25.607 5.115 1.289 1.00 49.22 202 PRO A CA 1
ATOM 1476 C C . PRO A 1 202 ? 25.119 6.581 1.297 1.00 49.22 202 PRO A C 1
ATOM 1478 O O . PRO A 1 202 ? 25.914 7.507 1.154 1.00 49.22 202 PRO A O 1
ATOM 1481 N N . LYS A 1 203 ? 23.801 6.794 1.393 1.00 42.47 203 LYS A N 1
ATOM 1482 C CA . LYS A 1 203 ? 23.124 8.070 1.731 1.00 42.47 203 LYS A CA 1
ATOM 1483 C C . LYS A 1 203 ? 21.609 7.830 1.708 1.00 42.47 203 LYS A C 1
ATOM 1485 O O . LYS A 1 203 ? 20.919 8.237 0.785 1.00 42.47 203 LYS A O 1
ATOM 1490 N N . ALA A 1 204 ? 21.134 7.101 2.719 1.00 47.28 204 ALA A N 1
ATOM 1491 C CA . ALA A 1 204 ? 19.762 7.100 3.233 1.00 47.28 204 ALA A CA 1
ATOM 1492 C C . ALA A 1 204 ? 18.641 7.431 2.220 1.00 47.28 204 ALA A C 1
ATOM 1494 O O . ALA A 1 204 ? 17.962 8.448 2.361 1.00 47.28 204 ALA A O 1
ATOM 1495 N N . LEU A 1 205 ? 18.377 6.547 1.251 1.00 50.00 205 LEU A N 1
ATOM 1496 C CA . LEU A 1 205 ? 16.976 6.383 0.861 1.00 50.00 205 LEU A CA 1
ATOM 1497 C C . LEU A 1 205 ? 16.255 5.767 2.071 1.00 50.00 205 LEU A C 1
ATOM 1499 O O . LEU A 1 205 ? 16.833 4.908 2.739 1.00 50.00 205 LEU A O 1
ATOM 1503 N N . PRO A 1 206 ? 15.045 6.213 2.434 1.00 64.12 206 PRO A N 1
ATOM 1504 C CA . PRO A 1 206 ? 14.294 5.518 3.463 1.00 64.12 206 PRO A CA 1
ATOM 1505 C C . PRO A 1 206 ? 14.000 4.091 2.970 1.00 64.12 206 PRO A C 1
ATOM 1507 O O . PRO A 1 206 ? 13.666 3.879 1.802 1.00 64.12 206 PRO A O 1
ATOM 1510 N N . SER A 1 207 ? 14.157 3.095 3.839 1.00 74.38 207 SER A N 1
ATOM 1511 C CA . SER A 1 207 ? 13.579 1.775 3.594 1.00 74.38 207 SER A CA 1
ATOM 1512 C C . SER A 1 207 ? 12.053 1.877 3.579 1.00 74.38 207 SER A C 1
ATOM 1514 O O . SER A 1 207 ? 11.480 2.828 4.121 1.00 74.38 207 SER A O 1
ATOM 1516 N N . CYS A 1 208 ? 11.384 0.898 2.972 1.00 80.44 208 CYS A N 1
ATOM 1517 C CA . CYS A 1 208 ? 9.924 0.855 2.884 1.00 80.44 208 CYS A CA 1
ATOM 1518 C C . CYS A 1 208 ? 9.320 2.039 2.103 1.00 80.44 208 CYS A C 1
ATOM 1520 O O . CYS A 1 208 ? 8.211 2.486 2.408 1.00 80.44 208 CYS A O 1
ATOM 1522 N N . VAL A 1 209 ? 10.034 2.551 1.094 1.00 85.94 209 VAL A N 1
ATOM 1523 C CA . VAL A 1 209 ? 9.558 3.640 0.226 1.00 85.94 209 VAL A CA 1
ATOM 1524 C C . VAL A 1 209 ? 8.854 3.064 -0.982 1.00 85.94 209 VAL A C 1
ATOM 1526 O O . VAL A 1 209 ? 9.412 2.234 -1.697 1.00 85.94 209 VAL A O 1
ATOM 1529 N N . GLN A 1 210 ? 7.636 3.541 -1.227 1.00 90.75 210 GLN A N 1
ATOM 1530 C CA . GLN A 1 210 ? 6.875 3.173 -2.411 1.00 90.75 210 GLN A CA 1
ATOM 1531 C C . GLN A 1 210 ? 7.596 3.637 -3.676 1.00 90.75 210 GLN A C 1
ATOM 1533 O O . GLN A 1 210 ? 7.904 4.817 -3.837 1.00 90.75 210 GLN A O 1
ATOM 1538 N N . THR A 1 211 ? 7.863 2.694 -4.571 1.00 88.94 211 THR A N 1
ATOM 1539 C CA . THR A 1 211 ? 8.538 2.935 -5.846 1.00 88.94 211 THR A CA 1
ATOM 1540 C C . THR A 1 211 ? 8.081 1.903 -6.860 1.00 88.94 211 THR A C 1
ATOM 1542 O O . THR A 1 211 ? 7.772 0.767 -6.503 1.00 88.94 211 THR A O 1
ATOM 1545 N N . SER A 1 212 ? 8.062 2.284 -8.132 1.00 90.19 212 SER A N 1
ATOM 1546 C CA . SER A 1 212 ? 7.943 1.351 -9.247 1.00 90.19 212 SER A CA 1
ATOM 1547 C C . SER A 1 212 ? 9.298 1.042 -9.881 1.00 90.19 212 SER A C 1
ATOM 1549 O O . SER A 1 212 ? 9.331 0.266 -10.814 1.00 90.19 212 SER A O 1
ATOM 1551 N N . ILE A 1 213 ? 10.416 1.597 -9.410 1.00 89.06 213 ILE A N 1
ATOM 1552 C CA . ILE A 1 213 ? 11.735 1.432 -10.039 1.00 89.06 213 ILE A CA 1
ATOM 1553 C C . ILE A 1 213 ? 12.667 0.675 -9.095 1.00 89.06 213 ILE A C 1
ATOM 1555 O O . ILE A 1 213 ? 12.905 1.121 -7.970 1.00 89.06 213 ILE A O 1
ATOM 1559 N N . PHE A 1 214 ? 13.212 -0.441 -9.576 1.00 91.19 214 PHE A N 1
ATOM 1560 C CA . PHE A 1 214 ? 14.124 -1.318 -8.843 1.00 91.19 214 PHE A CA 1
ATOM 1561 C C . PHE A 1 214 ? 15.354 -1.635 -9.689 1.00 91.19 214 PHE A C 1
ATOM 1563 O O . PHE A 1 214 ? 15.264 -1.770 -10.906 1.00 91.19 214 PHE A O 1
ATOM 1570 N N . LYS A 1 215 ? 16.511 -1.780 -9.047 1.00 89.94 215 LYS A N 1
ATOM 1571 C CA . LYS A 1 215 ? 17.732 -2.253 -9.703 1.00 89.94 215 LYS A CA 1
ATOM 1572 C C . LYS A 1 215 ? 17.856 -3.761 -9.576 1.00 89.94 215 LYS A C 1
ATOM 1574 O O . LYS A 1 215 ? 17.334 -4.366 -8.636 1.00 89.94 215 LYS A O 1
ATOM 1579 N N . ARG A 1 216 ? 18.623 -4.358 -10.481 1.00 91.19 216 ARG A N 1
ATOM 1580 C CA . ARG A 1 216 ? 19.083 -5.741 -10.327 1.00 91.19 216 ARG A CA 1
ATOM 1581 C C . ARG A 1 216 ? 19.813 -5.907 -8.993 1.00 91.19 216 ARG A C 1
ATOM 1583 O O . ARG A 1 216 ? 20.581 -5.043 -8.575 1.00 91.19 216 ARG A O 1
ATOM 1590 N N . GLY A 1 217 ? 19.523 -6.999 -8.301 1.00 89.50 217 GLY A N 1
ATOM 1591 C CA . GLY A 1 217 ? 20.032 -7.284 -6.966 1.00 89.50 217 GLY A CA 1
ATOM 1592 C C . GLY A 1 217 ? 19.242 -6.663 -5.812 1.00 89.50 217 GLY A C 1
ATOM 1593 O O . GLY A 1 217 ? 19.436 -7.088 -4.676 1.00 89.50 217 GLY A O 1
ATOM 1594 N N . MET A 1 218 ? 18.344 -5.703 -6.055 1.00 90.19 218 MET A N 1
ATOM 1595 C CA . MET A 1 218 ? 17.513 -5.145 -4.984 1.00 90.19 218 MET A CA 1
ATOM 1596 C C . MET A 1 218 ? 16.453 -6.140 -4.507 1.00 90.19 218 MET A C 1
ATOM 1598 O O . MET A 1 218 ? 15.949 -6.955 -5.280 1.00 90.19 218 MET A O 1
ATOM 1602 N N . HIS A 1 219 ? 16.070 -6.001 -3.238 1.00 91.69 219 HIS A N 1
ATOM 1603 C CA . HIS A 1 219 ? 14.927 -6.698 -2.663 1.00 91.69 219 HIS A CA 1
ATOM 1604 C C . HIS A 1 219 ? 13.653 -5.871 -2.883 1.00 91.69 219 HIS A C 1
ATOM 1606 O O . HIS A 1 219 ? 13.518 -4.746 -2.386 1.00 91.69 219 HIS A O 1
ATOM 1612 N N . LEU A 1 220 ? 12.745 -6.414 -3.688 1.00 93.00 220 LEU A N 1
ATOM 1613 C CA . LEU A 1 220 ? 11.450 -5.839 -4.027 1.00 93.00 220 LEU A CA 1
ATOM 1614 C C . LEU A 1 220 ? 10.396 -6.438 -3.099 1.00 93.00 220 LEU A C 1
ATOM 1616 O O . LEU A 1 220 ? 10.287 -7.659 -2.995 1.00 93.00 220 LEU A O 1
ATOM 1620 N N . VAL A 1 221 ? 9.594 -5.588 -2.456 1.00 94.38 221 VAL A N 1
ATOM 1621 C CA . VAL A 1 221 ? 8.489 -6.031 -1.597 1.00 94.38 221 VAL A CA 1
ATOM 1622 C C . VAL A 1 221 ? 7.157 -5.554 -2.166 1.00 94.38 221 VAL A C 1
ATOM 1624 O O . VAL A 1 221 ? 6.944 -4.355 -2.336 1.00 94.38 221 VAL A O 1
ATOM 1627 N N . TRP A 1 222 ? 6.239 -6.483 -2.419 1.00 96.38 222 TRP A N 1
ATOM 1628 C CA . TRP A 1 222 ? 4.830 -6.181 -2.663 1.00 96.38 222 TRP A CA 1
ATOM 1629 C C . TRP A 1 222 ? 4.089 -6.095 -1.340 1.00 96.38 222 TRP A C 1
ATOM 1631 O O . TRP A 1 222 ? 4.218 -6.981 -0.491 1.00 96.38 222 TRP A O 1
ATOM 1641 N N . ARG A 1 223 ? 3.252 -5.072 -1.196 1.00 95.81 223 ARG A N 1
ATOM 1642 C CA . ARG A 1 223 ? 2.283 -4.965 -0.104 1.00 95.81 223 ARG A CA 1
ATOM 1643 C C . ARG A 1 223 ? 0.899 -4.893 -0.706 1.00 95.81 223 ARG A C 1
ATOM 1645 O O . ARG A 1 223 ? 0.683 -4.148 -1.661 1.00 95.81 223 ARG A O 1
ATOM 1652 N N . PHE A 1 224 ? -0.037 -5.659 -0.164 1.00 97.38 224 PHE A N 1
ATOM 1653 C CA . PHE A 1 224 ? -1.384 -5.673 -0.707 1.00 97.38 224 PHE A CA 1
ATOM 1654 C C . PHE A 1 224 ? -2.463 -6.015 0.318 1.00 97.38 224 PHE A C 1
ATOM 1656 O O . PHE A 1 224 ? -2.231 -6.658 1.343 1.00 97.38 224 PHE A O 1
ATOM 1663 N N . GLU A 1 225 ? -3.675 -5.574 0.007 1.00 97.38 225 GLU A N 1
ATOM 1664 C CA . GLU A 1 225 ? -4.904 -5.890 0.724 1.00 97.38 225 GLU A CA 1
ATOM 1665 C C . GLU A 1 225 ? -5.826 -6.692 -0.197 1.00 97.38 225 GLU A C 1
ATOM 1667 O O . GLU A 1 225 ? -5.911 -6.414 -1.392 1.00 97.38 225 GLU A O 1
ATOM 1672 N N . VAL A 1 226 ? -6.546 -7.662 0.365 1.00 98.06 226 VAL A N 1
ATOM 1673 C CA . VAL A 1 226 ? -7.615 -8.392 -0.327 1.00 98.06 226 VAL A CA 1
ATOM 1674 C C . VAL A 1 226 ? -8.929 -7.997 0.331 1.00 98.06 226 VAL A C 1
ATOM 1676 O O . VAL A 1 226 ? -9.058 -8.117 1.545 1.00 98.06 226 VAL A O 1
ATOM 1679 N N . VAL A 1 227 ? -9.894 -7.510 -0.438 1.00 97.94 227 VAL A N 1
ATOM 1680 C CA . VAL A 1 227 ? -11.182 -7.008 0.054 1.00 97.94 227 VAL A CA 1
ATOM 1681 C C . VAL A 1 227 ? -12.307 -7.809 -0.583 1.00 97.94 227 VAL A C 1
ATOM 1683 O O . VAL A 1 227 ? -12.394 -7.895 -1.803 1.00 97.94 227 VAL A O 1
ATOM 1686 N N . ASP A 1 228 ? -13.187 -8.379 0.232 1.00 97.56 228 ASP A N 1
ATOM 1687 C CA . ASP A 1 228 ? -14.444 -8.956 -0.238 1.00 97.56 228 ASP A CA 1
ATOM 1688 C C . ASP A 1 228 ? -15.412 -7.825 -0.577 1.00 97.56 228 ASP A C 1
ATOM 1690 O O . ASP A 1 228 ? -15.803 -7.042 0.289 1.00 97.56 228 ASP A O 1
ATOM 1694 N N . THR A 1 229 ? -15.785 -7.718 -1.846 1.00 96.88 229 THR A N 1
ATOM 1695 C CA . THR A 1 229 ? -16.597 -6.606 -2.354 1.00 96.88 229 THR A CA 1
ATOM 1696 C C . THR A 1 229 ? -18.051 -6.691 -1.903 1.00 96.88 229 THR A C 1
ATOM 1698 O O . THR A 1 229 ? -18.714 -5.662 -1.802 1.00 96.88 229 THR A O 1
ATOM 1701 N N . ALA A 1 230 ? -18.545 -7.894 -1.590 1.00 95.00 230 ALA A N 1
ATOM 1702 C CA . ALA A 1 230 ? -19.914 -8.092 -1.129 1.00 95.00 230 ALA A CA 1
ATOM 1703 C C . ALA A 1 230 ? -20.103 -7.592 0.309 1.00 95.00 230 ALA A C 1
ATOM 1705 O O . ALA A 1 230 ? -21.186 -7.143 0.673 1.00 95.00 230 ALA A O 1
ATOM 1706 N N . THR A 1 231 ? -19.052 -7.673 1.130 1.00 95.94 231 THR A N 1
ATOM 1707 C CA . THR A 1 231 ? -19.099 -7.311 2.557 1.00 95.94 231 THR A CA 1
ATOM 1708 C C . THR A 1 231 ? -18.309 -6.045 2.894 1.00 95.94 231 THR A C 1
ATOM 1710 O O . THR A 1 231 ? -18.470 -5.500 3.983 1.00 95.94 231 THR A O 1
ATOM 1713 N N . GLY A 1 232 ? -17.427 -5.589 2.001 1.00 95.56 232 GLY A N 1
ATOM 1714 C CA . GLY A 1 232 ? -16.448 -4.532 2.268 1.00 95.56 232 GLY A CA 1
ATOM 1715 C C . GLY A 1 232 ? -15.324 -4.954 3.225 1.00 95.56 232 GLY A C 1
ATOM 1716 O O . GLY A 1 232 ? -14.538 -4.113 3.661 1.00 95.56 232 GLY A O 1
ATOM 1717 N N . LYS A 1 233 ? -15.237 -6.240 3.589 1.00 96.06 233 LYS A N 1
ATOM 1718 C CA . LYS A 1 233 ? -14.289 -6.741 4.591 1.00 96.06 233 LYS A CA 1
ATOM 1719 C C . LYS A 1 233 ? -12.901 -6.961 3.985 1.00 96.06 233 LYS A C 1
ATOM 1721 O O . LYS A 1 233 ? -12.757 -7.666 2.990 1.00 96.06 233 LYS A O 1
ATOM 1726 N N . ARG A 1 234 ? -11.861 -6.452 4.655 1.00 96.50 234 ARG A N 1
ATOM 1727 C CA . ARG A 1 234 ? -10.459 -6.834 4.402 1.00 96.50 234 ARG A CA 1
ATOM 1728 C C . ARG A 1 234 ? -10.212 -8.262 4.892 1.00 96.50 234 ARG A C 1
ATOM 1730 O O . ARG A 1 234 ? -10.447 -8.564 6.062 1.00 96.50 234 ARG A O 1
ATOM 1737 N N . LEU A 1 235 ? -9.758 -9.135 4.003 1.00 97.56 235 LEU A N 1
ATOM 1738 C CA . LEU A 1 235 ? -9.524 -10.547 4.271 1.00 97.56 235 LEU A CA 1
ATOM 1739 C C . LEU A 1 235 ? -8.113 -10.792 4.816 1.00 97.56 235 LEU A C 1
ATOM 1741 O O . LEU A 1 235 ? -7.126 -10.230 4.332 1.00 97.56 235 LEU A O 1
ATOM 1745 N N . THR A 1 236 ? -8.037 -11.673 5.812 1.00 97.00 236 THR A N 1
ATOM 1746 C CA . THR A 1 236 ? -6.804 -12.087 6.492 1.00 97.00 236 THR A CA 1
ATOM 1747 C C . THR A 1 236 ? -6.446 -13.527 6.122 1.00 97.00 236 THR A C 1
ATOM 1749 O O . THR A 1 236 ? -7.158 -14.184 5.359 1.00 97.00 236 THR A O 1
ATOM 1752 N N . ASP A 1 237 ? -5.369 -14.065 6.688 1.00 96.44 237 ASP A N 1
ATOM 1753 C CA . ASP A 1 237 ? -5.005 -15.487 6.589 1.00 96.44 237 ASP A CA 1
ATOM 1754 C C . ASP A 1 237 ? -6.084 -16.449 7.132 1.00 96.44 237 ASP A C 1
ATOM 1756 O O . ASP A 1 237 ? -6.102 -17.646 6.819 1.00 96.44 237 ASP A O 1
ATOM 1760 N N . LYS A 1 238 ? -7.046 -15.934 7.904 1.00 97.38 238 LYS A N 1
ATOM 1761 C CA . LYS A 1 238 ? -8.212 -16.704 8.346 1.00 97.38 238 LYS A CA 1
ATOM 1762 C C . LYS A 1 238 ? -9.203 -16.972 7.219 1.00 97.38 238 LYS A C 1
ATOM 1764 O O . LYS A 1 238 ? -9.800 -18.047 7.219 1.00 97.38 238 LYS A O 1
ATOM 1769 N N . GLU A 1 239 ? -9.356 -16.061 6.263 1.00 97.94 239 GLU A N 1
ATOM 1770 C CA . GLU A 1 239 ? -10.345 -16.159 5.180 1.00 97.94 239 GLU A CA 1
ATOM 1771 C C . GLU A 1 239 ? -9.730 -16.456 3.809 1.00 97.94 239 GLU A C 1
ATOM 1773 O O . GLU A 1 239 ? -10.408 -17.011 2.945 1.00 97.94 239 GLU A O 1
ATOM 1778 N N . VAL A 1 240 ? -8.459 -16.119 3.599 1.00 97.81 240 VAL A N 1
ATOM 1779 C CA . VAL A 1 240 ? -7.753 -16.362 2.336 1.00 97.81 240 VAL A CA 1
ATOM 1780 C C . VAL A 1 240 ? -7.132 -17.759 2.339 1.00 97.81 240 VAL A C 1
ATOM 1782 O O . VAL A 1 240 ? -6.413 -18.134 3.261 1.00 97.81 240 VAL A O 1
ATOM 1785 N N . GLU A 1 241 ? -7.424 -18.542 1.302 1.00 97.75 241 GLU A N 1
ATOM 1786 C CA . GLU A 1 241 ? -6.818 -19.853 1.047 1.00 97.75 241 GLU A CA 1
ATOM 1787 C C . GLU A 1 241 ? -5.444 -19.684 0.387 1.00 97.75 241 GLU A C 1
ATOM 1789 O O . GLU A 1 241 ? -4.449 -20.246 0.845 1.00 97.75 241 GLU A O 1
ATOM 1794 N N . THR A 1 242 ? -5.376 -18.856 -0.659 1.00 97.94 242 THR A N 1
ATOM 1795 C CA . THR A 1 242 ? -4.134 -18.542 -1.374 1.00 97.94 242 THR A CA 1
ATOM 1796 C C . THR A 1 242 ? -4.081 -17.065 -1.726 1.00 97.94 242 THR A C 1
ATOM 1798 O O . THR A 1 242 ? -5.053 -16.528 -2.249 1.00 97.94 242 THR A O 1
ATOM 1801 N N . ALA A 1 243 ? -2.931 -16.433 -1.516 1.00 97.94 243 ALA A N 1
ATOM 1802 C CA . ALA A 1 243 ? -2.590 -15.128 -2.067 1.00 97.94 243 ALA A CA 1
ATOM 1803 C C . ALA A 1 243 ? -1.165 -15.219 -2.608 1.00 97.94 243 ALA A C 1
ATOM 1805 O O . ALA A 1 243 ? -0.238 -15.462 -1.836 1.00 97.94 243 ALA A O 1
ATOM 1806 N N . VAL A 1 244 ? -0.996 -15.094 -3.922 1.00 98.31 244 VAL A N 1
ATOM 1807 C CA . VAL A 1 244 ? 0.299 -15.281 -4.589 1.00 98.31 244 VAL A CA 1
ATOM 1808 C C . VAL A 1 244 ? 0.577 -14.136 -5.548 1.00 98.31 244 VAL A C 1
ATOM 1810 O O . VAL A 1 244 ? -0.306 -13.745 -6.311 1.00 98.31 244 VAL A O 1
ATOM 1813 N N . VAL A 1 245 ? 1.804 -13.621 -5.525 1.00 98.19 245 VAL A N 1
ATOM 1814 C CA . VAL A 1 245 ? 2.334 -12.788 -6.608 1.00 98.19 245 VAL A CA 1
ATOM 1815 C C . VAL A 1 245 ? 2.828 -13.721 -7.706 1.00 98.19 245 VAL A C 1
ATOM 1817 O O . VAL A 1 245 ? 3.586 -14.645 -7.426 1.00 98.19 245 VAL A O 1
ATOM 1820 N N . ARG A 1 246 ? 2.409 -13.491 -8.949 1.00 96.94 246 ARG A N 1
ATOM 1821 C CA . ARG A 1 246 ? 2.906 -14.206 -10.128 1.00 96.94 246 ARG A CA 1
ATOM 1822 C C . ARG A 1 246 ? 3.843 -13.309 -10.911 1.00 96.94 246 ARG A C 1
ATOM 1824 O O . ARG A 1 246 ? 3.461 -12.193 -11.269 1.00 96.94 246 ARG A O 1
ATOM 1831 N N . LEU A 1 247 ? 5.034 -13.816 -11.198 1.00 94.75 247 LEU A N 1
ATOM 1832 C CA . LEU A 1 247 ? 6.000 -13.165 -12.075 1.00 94.75 247 LEU A CA 1
ATOM 1833 C C . LEU A 1 247 ? 5.782 -13.572 -13.543 1.00 94.75 247 LEU A C 1
ATOM 1835 O O . LEU A 1 247 ? 5.235 -14.648 -13.803 1.00 94.75 247 LEU A O 1
ATOM 1839 N N . PRO A 1 248 ? 6.269 -12.776 -14.518 1.00 90.50 248 PRO A N 1
ATOM 1840 C CA . PRO A 1 248 ? 6.197 -13.117 -15.945 1.00 90.50 248 PRO A CA 1
ATOM 1841 C C . PRO A 1 248 ? 6.857 -14.454 -16.302 1.00 90.50 248 PRO A C 1
ATOM 1843 O O . PRO A 1 248 ? 6.500 -15.093 -17.286 1.00 90.50 248 PRO A O 1
ATOM 1846 N N . THR A 1 249 ? 7.830 -14.877 -15.496 1.00 88.75 249 THR A N 1
ATOM 1847 C CA . THR A 1 249 ? 8.558 -16.142 -15.645 1.00 88.75 249 THR A CA 1
ATOM 1848 C C . THR A 1 249 ? 7.735 -17.364 -15.224 1.00 88.75 249 THR A C 1
ATOM 1850 O O . THR A 1 249 ? 8.180 -18.490 -15.430 1.00 88.75 249 THR A O 1
ATOM 1853 N N . GLY A 1 250 ? 6.553 -17.163 -14.631 1.00 89.31 250 GLY A N 1
ATOM 1854 C CA . GLY A 1 250 ? 5.706 -18.218 -14.070 1.00 89.31 250 GLY A CA 1
ATOM 1855 C C . GLY A 1 250 ? 5.991 -18.543 -12.601 1.00 89.31 250 GLY A C 1
ATOM 1856 O O . GLY A 1 250 ? 5.256 -19.331 -12.012 1.00 89.31 250 GLY A O 1
ATOM 1857 N N . GLU A 1 251 ? 7.016 -17.934 -11.994 1.00 94.00 251 GLU A N 1
ATOM 1858 C CA . GLU A 1 251 ? 7.298 -18.067 -10.561 1.00 94.00 251 GLU A CA 1
ATOM 1859 C C . GLU A 1 251 ? 6.142 -17.497 -9.720 1.00 94.00 251 GLU A C 1
ATOM 1861 O O . GLU A 1 251 ? 5.621 -16.413 -10.005 1.00 94.00 251 GLU A O 1
ATOM 1866 N N . GLU A 1 252 ? 5.747 -18.233 -8.676 1.00 97.06 252 GLU A N 1
ATOM 1867 C CA . GLU A 1 252 ? 4.704 -17.830 -7.732 1.00 97.06 252 GLU A CA 1
ATOM 1868 C C . GLU A 1 252 ? 5.293 -17.593 -6.343 1.00 97.06 252 GLU A C 1
ATOM 1870 O O . GLU A 1 252 ? 5.859 -18.493 -5.722 1.00 97.06 252 GLU A O 1
ATOM 1875 N N . ILE A 1 253 ? 5.100 -16.385 -5.824 1.00 97.88 253 ILE A N 1
ATOM 1876 C CA . ILE A 1 253 ? 5.605 -15.964 -4.523 1.00 97.88 253 ILE A CA 1
ATOM 1877 C C . ILE A 1 253 ? 4.430 -15.874 -3.565 1.00 97.88 253 ILE A C 1
ATOM 1879 O O . ILE A 1 253 ? 3.522 -15.054 -3.727 1.00 97.88 253 ILE A O 1
ATOM 1883 N N . LYS A 1 254 ? 4.435 -16.739 -2.551 1.00 97.94 254 LYS A N 1
ATOM 1884 C CA . LYS A 1 254 ? 3.370 -16.788 -1.551 1.00 97.94 254 LYS A CA 1
ATOM 1885 C C . LYS A 1 254 ? 3.366 -15.519 -0.699 1.00 97.94 254 LYS A C 1
ATOM 1887 O O . LYS A 1 254 ? 4.361 -15.183 -0.064 1.00 97.94 254 LYS A O 1
ATOM 1892 N N . GLY A 1 255 ? 2.205 -14.878 -0.627 1.00 97.25 255 GLY A N 1
ATOM 1893 C CA . GLY A 1 255 ? 1.939 -13.777 0.281 1.00 97.25 255 GLY A CA 1
ATOM 1894 C C . GLY A 1 255 ? 1.834 -14.243 1.735 1.00 97.25 255 GLY A C 1
ATOM 1895 O O . GLY A 1 255 ? 1.218 -15.268 2.041 1.00 97.25 255 GLY A O 1
ATOM 1896 N N . ARG A 1 256 ? 2.400 -13.458 2.648 1.00 95.75 256 ARG A N 1
ATOM 1897 C CA . ARG A 1 256 ? 2.318 -13.625 4.097 1.00 95.75 256 ARG A CA 1
ATOM 1898 C C . ARG A 1 256 ? 1.483 -12.500 4.693 1.00 95.75 256 ARG A C 1
ATOM 1900 O O . ARG A 1 256 ? 1.799 -11.335 4.495 1.00 95.75 256 ARG A O 1
ATOM 1907 N N . PHE A 1 257 ? 0.456 -12.836 5.465 1.00 95.38 257 PHE A N 1
ATOM 1908 C CA . PHE A 1 257 ? -0.282 -11.849 6.248 1.00 95.38 257 PHE A CA 1
ATOM 1909 C C . PHE A 1 257 ? 0.405 -11.637 7.601 1.00 95.38 257 PHE A C 1
ATOM 1911 O O . PHE A 1 257 ? 0.585 -12.588 8.364 1.00 95.38 257 PHE A O 1
ATOM 1918 N N . SER A 1 258 ? 0.829 -10.410 7.899 1.00 91.06 258 SER A N 1
ATOM 1919 C CA . SER A 1 258 ? 1.466 -10.092 9.183 1.00 91.06 258 SER A CA 1
ATOM 1920 C C . SER A 1 258 ? 1.417 -8.603 9.510 1.00 91.06 258 SER A C 1
ATOM 1922 O O . SER A 1 258 ? 1.270 -7.768 8.618 1.00 91.06 258 SER A O 1
ATOM 1924 N N . ALA A 1 259 ? 1.580 -8.275 10.793 1.00 87.62 259 ALA A N 1
ATOM 1925 C CA . ALA A 1 259 ? 1.793 -6.905 11.245 1.00 87.62 259 ALA A CA 1
ATOM 1926 C C . ALA A 1 259 ? 3.095 -6.332 10.669 1.00 87.62 259 ALA A C 1
ATOM 1928 O O . ALA A 1 259 ? 4.140 -6.989 10.691 1.00 87.62 259 ALA A O 1
ATOM 1929 N N . HIS A 1 260 ? 3.049 -5.083 10.217 1.00 81.00 260 HIS A N 1
ATOM 1930 C CA . HIS A 1 260 ? 4.241 -4.342 9.826 1.00 81.00 260 HIS A CA 1
ATOM 1931 C C . HIS A 1 260 ? 5.067 -3.912 11.049 1.00 81.00 260 HIS A C 1
ATOM 1933 O O . HIS A 1 260 ? 4.528 -3.345 11.997 1.00 81.00 260 HIS A O 1
ATOM 1939 N N . GLY A 1 261 ? 6.390 -4.103 10.998 1.00 69.06 261 GLY A N 1
ATOM 1940 C CA . GLY A 1 261 ? 7.309 -3.693 12.065 1.00 69.06 261 GLY A CA 1
ATOM 1941 C C . GLY A 1 261 ? 7.268 -4.628 13.275 1.00 69.06 261 GLY A C 1
ATOM 1942 O O . GLY A 1 261 ? 6.639 -4.343 14.291 1.00 69.06 261 GLY A O 1
ATOM 1943 N N . THR A 1 262 ? 7.975 -5.752 13.193 1.00 56.62 262 THR A N 1
ATOM 1944 C CA . THR A 1 262 ? 8.180 -6.652 14.335 1.00 56.62 262 THR A CA 1
ATOM 1945 C C . THR A 1 262 ? 8.970 -5.948 15.446 1.00 56.62 262 THR A C 1
ATOM 1947 O O . THR A 1 262 ? 10.029 -5.387 15.179 1.00 56.62 262 THR A O 1
ATOM 1950 N N . GLY A 1 263 ? 8.493 -6.007 16.697 1.00 53.16 263 GLY A N 1
ATOM 1951 C CA . GLY A 1 263 ? 9.268 -5.598 17.880 1.00 53.16 263 GLY A CA 1
ATOM 1952 C C . GLY A 1 263 ? 8.950 -4.228 18.494 1.00 53.16 263 GLY A C 1
ATOM 1953 O O . GLY A 1 2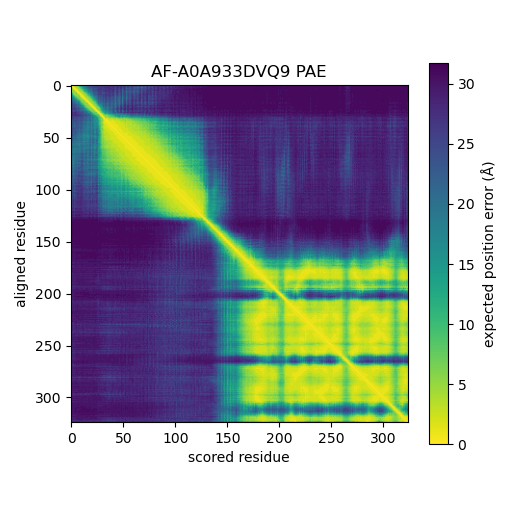63 ? 9.649 -3.825 19.420 1.00 53.16 263 GLY A O 1
ATOM 1954 N N . ARG A 1 264 ? 7.906 -3.512 18.049 1.00 51.12 264 ARG A N 1
ATOM 1955 C CA . ARG A 1 264 ? 7.400 -2.333 18.781 1.00 51.12 264 ARG A CA 1
ATOM 1956 C C . ARG A 1 264 ? 6.319 -2.743 19.795 1.00 51.12 264 ARG A C 1
ATOM 1958 O O . ARG A 1 264 ? 5.306 -3.302 19.380 1.00 51.12 264 ARG A O 1
ATOM 1965 N N . PRO A 1 265 ? 6.496 -2.479 21.104 1.00 44.56 265 PRO A N 1
ATOM 1966 C CA . PRO A 1 265 ? 5.423 -2.625 22.083 1.00 44.56 265 PRO A CA 1
ATOM 1967 C C . PRO A 1 265 ? 4.364 -1.539 21.840 1.00 44.56 265 PRO A C 1
ATOM 1969 O O . PRO A 1 265 ? 4.692 -0.356 21.876 1.00 44.56 265 PRO A O 1
ATOM 1972 N N . GLY A 1 266 ? 3.110 -1.932 21.604 1.00 53.75 266 GLY A N 1
ATOM 1973 C CA . GLY A 1 266 ? 1.976 -1.012 21.432 1.00 53.75 266 GLY A CA 1
ATOM 1974 C C . GLY A 1 266 ? 1.176 -1.313 20.166 1.00 53.75 266 GLY A C 1
ATOM 1975 O O . GLY A 1 266 ? 1.717 -1.258 19.066 1.00 53.75 266 GLY A O 1
ATOM 1976 N N . GLY A 1 267 ? -0.090 -1.701 20.346 1.00 62.62 267 GLY A N 1
ATOM 1977 C CA . GLY A 1 267 ? -1.017 -2.086 19.277 1.00 62.62 267 GLY A CA 1
ATOM 1978 C C . GLY A 1 267 ? -1.317 -0.953 18.292 1.00 62.62 267 GLY A C 1
ATOM 1979 O O . GLY A 1 267 ? -1.078 0.207 18.603 1.00 62.62 267 GLY A O 1
ATOM 1980 N N . ASP A 1 268 ? -1.836 -1.337 17.121 1.00 65.69 268 ASP A N 1
ATOM 1981 C CA . ASP A 1 268 ? -2.199 -0.519 15.941 1.00 65.69 268 ASP A CA 1
ATOM 1982 C C . ASP A 1 268 ? -1.188 -0.505 14.777 1.00 65.69 268 ASP A C 1
ATOM 1984 O O . ASP A 1 268 ? -1.281 0.314 13.862 1.00 65.69 268 ASP A O 1
ATOM 1988 N N . ALA A 1 269 ? -0.252 -1.458 14.729 1.00 74.19 269 ALA A N 1
ATOM 1989 C CA . ALA A 1 269 ? 0.539 -1.674 13.516 1.00 74.19 269 ALA A CA 1
ATOM 1990 C C . ALA A 1 269 ? -0.374 -2.079 12.335 1.00 74.19 269 ALA A C 1
ATOM 1992 O O . ALA A 1 269 ? -1.257 -2.924 12.521 1.00 74.19 269 ALA A O 1
ATOM 1993 N N . PRO A 1 270 ? -0.174 -1.531 11.119 1.00 83.94 270 PRO A N 1
ATOM 1994 C CA . PRO A 1 270 ? -0.967 -1.924 9.963 1.00 83.94 270 PRO A CA 1
ATOM 1995 C C . PRO A 1 270 ? -0.693 -3.389 9.601 1.00 83.94 270 PRO A C 1
ATOM 1997 O O . PRO A 1 270 ? 0.452 -3.848 9.627 1.00 83.94 270 PRO A O 1
ATOM 2000 N N . TRP A 1 271 ? -1.760 -4.112 9.262 1.00 90.94 271 TRP A N 1
ATOM 2001 C CA . TRP A 1 271 ? -1.713 -5.501 8.810 1.00 90.94 271 TRP A CA 1
ATOM 2002 C C . TRP A 1 271 ? -2.045 -5.572 7.332 1.00 90.94 271 TRP A C 1
ATOM 2004 O O . TRP A 1 271 ? -3.053 -5.022 6.887 1.00 90.94 271 TRP A O 1
ATOM 2014 N N . PHE A 1 272 ? -1.212 -6.279 6.586 1.00 94.06 272 PHE A N 1
ATOM 2015 C CA . PHE A 1 272 ? -1.399 -6.491 5.161 1.00 94.06 272 PHE A CA 1
ATOM 2016 C C . PHE A 1 272 ? -0.664 -7.754 4.723 1.00 94.06 272 PHE A C 1
ATOM 2018 O O . PHE A 1 272 ? 0.077 -8.375 5.491 1.00 94.06 272 PHE A O 1
ATOM 2025 N N . TRP A 1 273 ? -0.910 -8.146 3.480 1.00 97.25 273 TRP A N 1
ATOM 2026 C CA . TRP A 1 273 ? -0.184 -9.220 2.833 1.00 97.25 273 TRP A CA 1
ATOM 2027 C C . TRP A 1 273 ? 1.128 -8.692 2.268 1.00 97.25 273 TRP A C 1
ATOM 2029 O O . TRP A 1 273 ? 1.158 -7.620 1.663 1.00 97.25 273 TRP A O 1
ATOM 2039 N N . THR A 1 274 ? 2.201 -9.455 2.446 1.00 95.31 274 THR A N 1
ATOM 2040 C CA . THR A 1 274 ? 3.512 -9.163 1.875 1.00 95.31 274 THR A CA 1
ATOM 2041 C C . THR A 1 274 ? 4.035 -10.335 1.069 1.00 95.31 274 THR A C 1
ATOM 2043 O O . THR A 1 274 ? 3.936 -11.486 1.482 1.00 95.31 274 THR A O 1
ATOM 2046 N N . ALA A 1 275 ? 4.619 -10.043 -0.081 1.00 96.44 275 ALA A N 1
ATOM 2047 C CA . ALA A 1 275 ? 5.446 -10.974 -0.834 1.00 96.44 275 ALA A CA 1
ATOM 2048 C C . ALA A 1 275 ? 6.742 -10.244 -1.173 1.00 96.44 275 ALA A C 1
ATOM 2050 O O . ALA A 1 275 ? 6.722 -9.026 -1.347 1.00 96.44 275 ALA A O 1
ATOM 2051 N N . ALA A 1 276 ? 7.857 -10.958 -1.248 1.00 94.25 276 ALA A N 1
ATOM 2052 C CA . ALA A 1 276 ? 9.139 -10.332 -1.518 1.00 94.25 276 ALA A CA 1
ATOM 2053 C C . ALA A 1 276 ? 9.984 -11.174 -2.464 1.00 94.25 276 ALA A C 1
ATOM 2055 O O . ALA A 1 276 ? 9.854 -12.399 -2.500 1.00 94.25 276 ALA A O 1
ATOM 2056 N N . TRP A 1 277 ? 10.821 -10.498 -3.242 1.00 95.12 277 TRP A N 1
ATOM 2057 C CA . TRP A 1 277 ? 11.635 -11.106 -4.282 1.00 95.12 277 TRP A CA 1
ATOM 2058 C C . TRP A 1 277 ? 12.930 -10.339 -4.476 1.00 95.12 277 TRP A C 1
ATOM 2060 O O . TRP A 1 277 ? 12.933 -9.114 -4.603 1.00 95.12 277 TRP A O 1
ATOM 2070 N N . ASP A 1 278 ? 14.028 -11.078 -4.547 1.00 93.25 278 ASP A N 1
ATOM 2071 C CA . ASP A 1 278 ? 15.309 -10.528 -4.959 1.00 93.25 278 ASP A CA 1
ATOM 2072 C C . ASP A 1 278 ? 15.371 -10.482 -6.478 1.00 93.25 278 ASP A C 1
ATOM 2074 O O . ASP A 1 278 ? 15.377 -11.534 -7.120 1.00 93.25 278 ASP A O 1
ATOM 2078 N N . VAL A 1 279 ? 15.487 -9.283 -7.050 1.00 93.38 279 VAL A N 1
ATOM 2079 C CA . VAL A 1 279 ? 15.668 -9.122 -8.495 1.00 93.38 279 VAL A CA 1
ATOM 2080 C C . VAL A 1 279 ? 16.987 -9.796 -8.895 1.00 93.38 279 VAL A C 1
ATOM 2082 O O . VAL A 1 279 ? 18.044 -9.371 -8.418 1.00 93.38 279 VAL A O 1
ATOM 2085 N N . PRO A 1 280 ? 16.990 -10.833 -9.754 1.00 92.56 280 PRO A N 1
ATOM 2086 C CA . PRO A 1 280 ? 18.227 -11.470 -10.187 1.00 92.56 280 PRO A CA 1
ATOM 2087 C C . PRO A 1 280 ? 19.200 -10.486 -10.845 1.00 92.56 280 PRO A C 1
ATOM 2089 O O . PRO A 1 280 ? 18.789 -9.538 -11.517 1.00 92.56 280 PRO A O 1
ATOM 2092 N N . LEU A 1 281 ? 20.504 -10.719 -10.665 1.00 90.94 281 LEU A N 1
ATOM 2093 C CA . LEU A 1 281 ? 21.556 -9.871 -11.248 1.00 90.94 281 LEU A CA 1
ATOM 2094 C C . LEU A 1 281 ? 21.551 -9.884 -12.786 1.00 90.94 281 LEU A C 1
ATOM 2096 O O . LEU A 1 281 ? 22.099 -8.986 -13.422 1.00 90.94 281 LEU A O 1
ATOM 2100 N N . ASP A 1 282 ? 20.914 -10.882 -13.385 1.00 91.31 282 ASP A N 1
ATOM 2101 C CA . ASP A 1 282 ? 20.759 -11.111 -14.818 1.00 91.31 282 ASP A CA 1
ATOM 2102 C C . ASP A 1 282 ? 19.313 -10.918 -15.311 1.00 91.31 282 ASP A C 1
ATOM 2104 O O . ASP A 1 282 ? 19.020 -11.208 -16.471 1.00 91.31 282 ASP A O 1
ATOM 2108 N N . TYR A 1 283 ? 18.404 -10.409 -14.468 1.00 92.62 283 TYR A N 1
ATOM 2109 C CA . TYR A 1 283 ? 17.013 -10.205 -14.872 1.00 92.62 283 TYR A CA 1
ATOM 2110 C C . TYR A 1 283 ? 16.899 -9.152 -15.991 1.00 92.62 283 TYR A C 1
ATOM 2112 O O . TYR A 1 283 ? 17.585 -8.127 -15.922 1.00 92.62 283 TYR A O 1
ATOM 2120 N N . PRO A 1 284 ? 16.035 -9.347 -17.008 1.00 91.44 284 PRO A N 1
ATOM 2121 C CA . PRO A 1 284 ? 15.859 -8.372 -18.080 1.00 91.44 284 PRO A CA 1
ATOM 2122 C C . PRO A 1 284 ? 15.464 -6.983 -17.567 1.00 91.44 284 PRO A C 1
ATOM 2124 O O . PRO A 1 284 ? 14.648 -6.846 -16.656 1.00 91.44 284 PRO A O 1
ATOM 2127 N N . LEU A 1 285 ? 16.014 -5.942 -18.193 1.00 89.00 285 LEU A N 1
ATOM 2128 C CA . LEU A 1 285 ? 15.603 -4.565 -17.933 1.00 89.00 285 LEU A CA 1
ATOM 2129 C C . LEU A 1 285 ? 14.235 -4.279 -18.561 1.00 89.00 285 LEU A C 1
ATOM 2131 O O . LEU A 1 285 ? 13.879 -4.849 -19.594 1.00 89.00 285 LEU A O 1
ATOM 2135 N N . GLY A 1 286 ? 13.509 -3.324 -17.987 1.00 88.50 286 GLY A N 1
ATOM 2136 C CA . GLY A 1 286 ? 12.207 -2.884 -18.481 1.00 88.50 286 GLY A CA 1
ATOM 2137 C C . GLY A 1 286 ? 11.066 -3.236 -17.535 1.00 88.50 286 GLY A C 1
ATOM 2138 O O . GLY A 1 286 ? 11.273 -3.401 -16.335 1.00 88.50 286 GLY A O 1
ATOM 2139 N N . ALA A 1 287 ? 9.843 -3.277 -18.065 1.00 88.44 287 ALA A N 1
ATOM 2140 C CA . ALA A 1 287 ? 8.648 -3.486 -17.258 1.00 88.44 287 ALA A CA 1
ATOM 2141 C C . ALA A 1 287 ? 8.556 -4.927 -16.724 1.00 88.44 287 ALA A C 1
ATOM 2143 O O . ALA A 1 287 ? 8.704 -5.894 -17.469 1.00 88.44 287 ALA A O 1
ATOM 2144 N N . LEU A 1 288 ? 8.268 -5.052 -15.432 1.00 90.62 288 LEU A N 1
ATOM 2145 C CA . LEU A 1 288 ? 7.963 -6.291 -14.736 1.00 90.62 288 LEU A CA 1
ATOM 2146 C C . LEU A 1 288 ? 6.441 -6.483 -14.704 1.00 90.62 288 LEU A C 1
ATOM 2148 O O . LEU A 1 288 ? 5.741 -5.855 -13.908 1.00 90.62 288 LEU A O 1
ATOM 2152 N N . ASP A 1 289 ? 5.938 -7.374 -15.557 1.00 89.44 289 ASP A N 1
ATOM 2153 C CA . ASP A 1 289 ? 4.509 -7.691 -15.681 1.00 89.44 289 ASP A CA 1
ATOM 2154 C C . ASP A 1 289 ? 4.041 -8.701 -14.623 1.00 89.44 289 ASP A C 1
ATOM 2156 O O . ASP A 1 289 ? 3.785 -9.873 -14.901 1.00 89.44 289 ASP A O 1
ATOM 2160 N N . TRP A 1 290 ? 3.953 -8.248 -13.374 1.00 93.88 290 TRP A N 1
ATOM 2161 C CA . TRP A 1 290 ? 3.473 -9.069 -12.264 1.00 93.88 290 TRP A CA 1
ATOM 2162 C C . TRP A 1 290 ? 1.963 -8.920 -12.026 1.00 93.88 290 TRP A C 1
ATOM 2164 O O . TRP A 1 290 ? 1.329 -7.928 -12.395 1.00 93.88 290 TRP A O 1
ATOM 2174 N N . SER A 1 291 ? 1.382 -9.925 -11.371 1.00 95.94 291 SER A N 1
ATOM 2175 C CA . SER A 1 291 ? -0.018 -9.930 -10.923 1.00 95.94 291 SER A CA 1
ATOM 2176 C C . SER A 1 291 ? -0.141 -10.526 -9.524 1.00 95.94 291 SER A C 1
ATOM 2178 O O . SER A 1 291 ? 0.769 -11.214 -9.066 1.00 95.94 291 SER A O 1
ATOM 2180 N N . ILE A 1 292 ? -1.257 -10.282 -8.833 1.00 98.19 292 ILE A N 1
ATOM 2181 C CA . ILE A 1 292 ? -1.604 -11.002 -7.597 1.00 98.19 292 ILE A CA 1
ATOM 2182 C C . ILE A 1 292 ? -2.874 -11.792 -7.841 1.00 98.19 292 ILE A C 1
ATOM 2184 O O . ILE A 1 292 ? -3.880 -11.211 -8.234 1.00 98.19 292 ILE A O 1
ATOM 2188 N N . ASN A 1 293 ? -2.850 -13.083 -7.523 1.00 97.75 293 ASN A N 1
ATOM 2189 C CA . ASN A 1 293 ? -4.041 -13.922 -7.501 1.00 97.75 293 ASN A CA 1
ATOM 2190 C C . ASN A 1 293 ? -4.393 -14.277 -6.060 1.00 97.75 293 ASN A C 1
ATOM 2192 O O . ASN A 1 293 ? -3.570 -14.838 -5.332 1.00 97.75 293 ASN A O 1
ATOM 2196 N N . ALA A 1 294 ? -5.629 -13.975 -5.669 1.00 98.25 294 ALA A N 1
ATOM 2197 C CA . ALA A 1 294 ? -6.184 -14.344 -4.378 1.00 98.25 294 ALA A CA 1
ATOM 2198 C C . ALA A 1 294 ? -7.390 -15.273 -4.548 1.00 98.25 294 ALA A C 1
ATOM 2200 O O . ALA A 1 294 ? -8.236 -15.066 -5.421 1.00 98.25 294 ALA A O 1
ATOM 2201 N N . LYS A 1 295 ? -7.474 -16.273 -3.672 1.00 98.38 295 LYS A N 1
ATOM 2202 C CA . LYS A 1 295 ? -8.614 -17.174 -3.518 1.00 98.38 295 LYS A CA 1
ATOM 2203 C C . LYS A 1 295 ? -8.981 -17.245 -2.044 1.00 98.38 295 LYS A C 1
ATOM 2205 O O . LYS A 1 295 ? -8.113 -17.506 -1.207 1.00 98.38 295 LYS A O 1
ATOM 2210 N N . SER A 1 296 ? -10.239 -17.002 -1.715 1.00 97.81 296 SER A N 1
ATOM 2211 C CA . SER A 1 296 ? -10.766 -17.173 -0.363 1.00 97.81 296 SER A CA 1
ATOM 2212 C C . SER A 1 296 ? -11.267 -18.598 -0.135 1.00 97.81 296 SER A C 1
ATOM 2214 O O . SER A 1 296 ? -11.555 -19.339 -1.074 1.00 97.81 296 SER A O 1
ATOM 2216 N N . LYS A 1 297 ? -11.383 -18.993 1.135 1.00 98.00 297 LYS A N 1
ATOM 2217 C CA . LYS A 1 297 ? -11.811 -20.344 1.542 1.00 98.00 297 LYS A CA 1
ATOM 2218 C C . LYS A 1 297 ? -13.259 -20.666 1.162 1.00 98.00 297 LYS A C 1
ATOM 2220 O O . LYS A 1 297 ? -13.613 -21.835 1.068 1.00 98.00 297 LYS A O 1
ATOM 2225 N N . ASP A 1 298 ? -14.085 -19.647 0.936 1.00 95.81 298 ASP A N 1
ATOM 2226 C CA . ASP A 1 298 ? -15.446 -19.764 0.396 1.00 95.81 298 ASP A CA 1
ATOM 2227 C C . ASP A 1 298 ? -15.483 -19.787 -1.147 1.00 95.81 298 ASP A C 1
ATOM 2229 O O . ASP A 1 298 ? -16.557 -19.795 -1.741 1.00 95.81 298 ASP A O 1
ATOM 2233 N N . GLY A 1 299 ? -14.320 -19.836 -1.807 1.00 96.94 299 GLY A N 1
ATOM 2234 C CA . GLY A 1 299 ? -14.191 -20.048 -3.247 1.00 96.94 299 GLY A CA 1
ATOM 2235 C C . GLY A 1 299 ? -14.175 -18.780 -4.099 1.00 96.94 299 GLY A C 1
ATOM 2236 O O . GLY A 1 299 ? -14.040 -18.896 -5.318 1.00 96.94 299 GLY A O 1
ATOM 2237 N N . LYS A 1 300 ? -14.269 -17.583 -3.505 1.00 97.75 300 LYS A N 1
ATOM 2238 C CA . LYS A 1 300 ? -14.171 -16.329 -4.265 1.00 97.75 300 LYS A CA 1
ATOM 2239 C C . LYS A 1 300 ? -12.756 -16.117 -4.776 1.00 97.75 300 LYS A C 1
ATOM 2241 O O . LYS A 1 300 ? -11.776 -16.447 -4.109 1.00 97.75 300 LYS A O 1
ATOM 2246 N N . THR A 1 301 ? -12.649 -15.508 -5.949 1.00 97.56 301 THR A N 1
ATOM 2247 C CA . THR A 1 301 ? -11.364 -15.215 -6.589 1.00 97.56 301 THR A CA 1
ATOM 2248 C C . THR A 1 301 ? -11.252 -13.752 -6.979 1.00 97.56 301 THR A C 1
ATOM 2250 O O . THR A 1 301 ? -12.238 -13.125 -7.369 1.00 97.56 301 THR A O 1
ATOM 2253 N N . GLY A 1 302 ? -10.033 -13.225 -6.937 1.00 96.00 302 GLY A N 1
ATOM 2254 C CA . GLY A 1 302 ? -9.699 -11.919 -7.491 1.00 96.00 302 GLY A CA 1
ATOM 2255 C C . GLY A 1 302 ? -8.278 -11.893 -8.022 1.00 96.00 302 GLY A C 1
ATOM 2256 O O . GLY A 1 302 ? -7.394 -12.574 -7.497 1.00 96.00 302 GLY A O 1
ATOM 2257 N N . THR A 1 303 ? -8.077 -11.079 -9.052 1.00 95.38 303 THR A N 1
ATOM 2258 C CA . THR A 1 303 ? -6.771 -10.845 -9.656 1.00 95.38 303 THR A CA 1
ATOM 2259 C C . THR A 1 303 ? -6.494 -9.352 -9.687 1.00 95.38 303 THR A C 1
ATOM 2261 O O . THR A 1 303 ? -7.302 -8.574 -10.188 1.00 95.38 303 THR A O 1
ATOM 2264 N N . PHE A 1 304 ? -5.334 -8.965 -9.170 1.00 94.94 304 PHE A N 1
ATOM 2265 C CA . PHE A 1 304 ? -4.731 -7.671 -9.443 1.00 94.94 304 PHE A CA 1
ATOM 2266 C C . PHE A 1 304 ? -3.807 -7.807 -10.646 1.00 94.94 304 PHE A C 1
ATOM 2268 O O . PHE A 1 304 ? -2.936 -8.677 -10.659 1.00 94.94 304 PHE A O 1
ATOM 2275 N N . ALA A 1 305 ? -3.953 -6.908 -11.610 1.00 88.44 305 ALA A N 1
ATOM 2276 C CA . ALA A 1 305 ? -2.992 -6.708 -12.681 1.00 88.44 305 ALA A CA 1
ATOM 2277 C C . ALA A 1 305 ? -2.662 -5.218 -12.769 1.00 88.44 305 ALA A C 1
ATOM 2279 O O . ALA A 1 305 ? -3.526 -4.368 -12.534 1.00 88.44 305 ALA A O 1
ATOM 2280 N N . LEU A 1 306 ? -1.413 -4.903 -13.107 1.00 81.88 306 LEU A N 1
ATOM 2281 C CA . LEU A 1 306 ? -1.005 -3.523 -13.323 1.00 81.88 306 LEU A CA 1
ATOM 2282 C C . LEU A 1 306 ? -1.753 -2.910 -14.511 1.00 81.88 306 LEU A C 1
ATOM 2284 O O . LEU A 1 306 ? -2.043 -3.556 -15.517 1.00 81.88 306 LEU A O 1
ATOM 2288 N N . TRP A 1 307 ? -2.047 -1.626 -14.372 1.00 71.62 307 TRP A N 1
ATOM 2289 C CA . TRP A 1 307 ? -2.754 -0.819 -15.347 1.00 71.62 307 TRP A CA 1
ATOM 2290 C C . TRP A 1 307 ? -1.733 -0.076 -16.204 1.00 71.62 307 TRP A C 1
ATOM 2292 O O . TRP A 1 307 ? -0.782 0.527 -15.699 1.00 71.62 307 TRP A O 1
ATOM 2302 N N . TYR A 1 308 ? -1.941 -0.133 -17.515 1.00 69.38 308 TYR A N 1
ATOM 2303 C CA . TYR A 1 308 ? -1.136 0.592 -18.487 1.00 69.38 308 TYR A CA 1
ATOM 2304 C C . TYR A 1 308 ? -1.564 2.060 -18.477 1.00 69.38 308 TYR A C 1
ATOM 2306 O O . TYR A 1 308 ? -2.667 2.386 -18.915 1.00 69.38 308 TYR A O 1
ATOM 2314 N N . VAL A 1 309 ? -0.710 2.947 -17.963 1.00 63.00 309 VAL A N 1
ATOM 2315 C CA . VAL A 1 309 ? -0.963 4.400 -17.990 1.00 63.00 309 VAL A CA 1
ATOM 2316 C C . VAL A 1 309 ? -0.392 5.043 -19.262 1.00 63.00 309 VAL A C 1
ATOM 2318 O O . VAL A 1 309 ? -0.855 6.107 -19.675 1.00 63.00 309 VAL A O 1
ATOM 2321 N N . SER A 1 310 ? 0.554 4.387 -19.944 1.00 58.19 310 SER A N 1
ATOM 2322 C CA . SER A 1 310 ? 1.089 4.844 -21.228 1.00 58.19 310 SER A CA 1
ATOM 2323 C C . SER A 1 310 ? 0.339 4.266 -22.425 1.00 58.19 310 SER A C 1
ATOM 2325 O O . SER A 1 310 ? 0.127 3.064 -22.570 1.00 58.19 310 SER A O 1
ATOM 2327 N N . ILE A 1 311 ? 0.037 5.153 -23.370 1.00 54.34 311 ILE A N 1
ATOM 2328 C CA . ILE A 1 311 ? -0.021 4.790 -24.788 1.00 54.34 311 ILE A CA 1
ATOM 2329 C C . ILE A 1 311 ? 1.448 4.639 -25.225 1.00 54.34 311 ILE A C 1
ATOM 2331 O O . ILE A 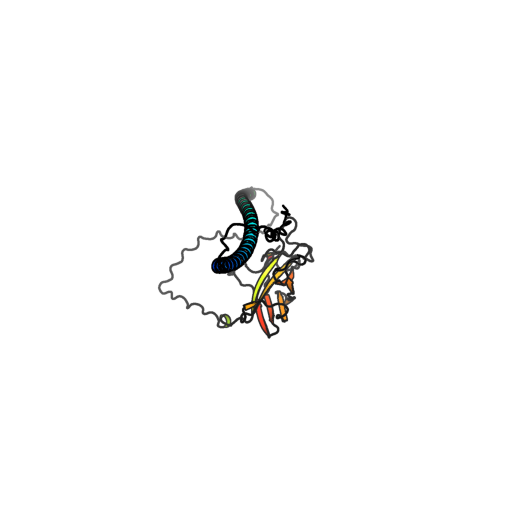1 311 ? 2.233 5.507 -24.845 1.00 54.34 311 ILE A O 1
ATOM 2335 N N . PRO A 1 312 ? 1.852 3.633 -26.027 1.00 52.03 312 PRO A N 1
ATOM 2336 C CA . PRO A 1 312 ? 3.262 3.326 -26.339 1.00 52.03 312 PRO A CA 1
ATOM 2337 C C . PRO A 1 312 ? 4.157 4.494 -26.810 1.00 52.03 312 PRO A C 1
ATOM 2339 O O . PRO A 1 312 ? 5.376 4.369 -26.812 1.00 52.03 312 PRO A O 1
ATOM 2342 N N . ALA A 1 313 ? 3.572 5.628 -27.212 1.00 53.06 313 ALA A N 1
ATOM 2343 C CA . ALA A 1 313 ? 4.271 6.841 -27.634 1.00 53.06 313 ALA A CA 1
ATOM 2344 C C . ALA 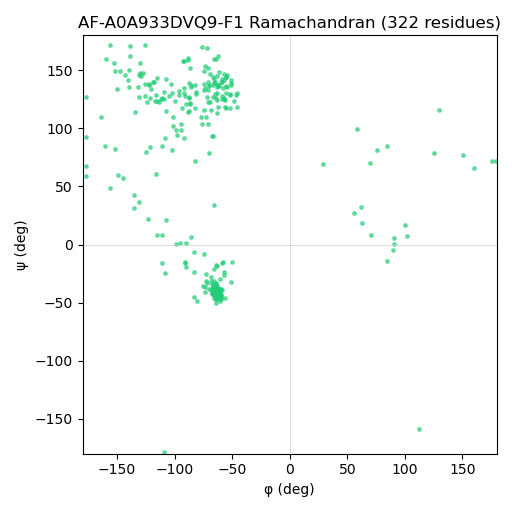A 1 313 ? 4.550 7.864 -26.507 1.00 53.06 313 ALA A C 1
ATOM 2346 O O . ALA A 1 313 ? 5.358 8.771 -26.701 1.00 53.06 313 ALA A O 1
ATOM 2347 N N . VAL A 1 314 ? 3.889 7.764 -25.349 1.00 54.78 314 VAL A N 1
ATOM 2348 C CA . VAL A 1 314 ? 4.089 8.666 -24.204 1.00 54.78 314 VAL A CA 1
ATOM 2349 C C . VAL A 1 314 ? 4.974 7.920 -23.216 1.00 54.78 314 VAL A C 1
ATOM 2351 O O . VAL A 1 314 ? 4.502 7.014 -22.541 1.00 54.78 314 VAL A O 1
ATOM 2354 N N . GLY A 1 315 ? 6.267 8.248 -23.180 1.00 55.62 315 GLY A N 1
ATOM 2355 C CA . GLY A 1 315 ? 7.316 7.535 -22.433 1.00 55.62 315 GLY A CA 1
ATOM 2356 C C . GLY A 1 315 ? 7.208 7.558 -20.899 1.00 55.62 315 GLY A C 1
ATOM 2357 O O . GLY A 1 315 ? 8.231 7.608 -20.227 1.00 55.62 315 GLY A O 1
ATOM 2358 N N . VAL A 1 316 ? 5.997 7.553 -20.339 1.00 60.00 316 VAL A N 1
ATOM 2359 C CA . VAL A 1 316 ? 5.715 7.455 -18.904 1.00 60.00 316 VAL A CA 1
ATOM 2360 C C . VAL A 1 316 ? 5.133 6.072 -18.623 1.00 60.00 316 VAL A C 1
ATOM 2362 O O . VAL A 1 316 ? 3.931 5.857 -18.729 1.00 60.00 316 VAL A O 1
ATOM 2365 N N . GLU A 1 317 ? 5.997 5.120 -18.291 1.00 72.00 317 GLU A N 1
ATOM 2366 C CA . GLU A 1 317 ? 5.600 3.768 -17.896 1.00 72.00 317 GLU A CA 1
ATOM 2367 C C . GLU A 1 317 ? 5.317 3.725 -16.387 1.00 72.00 317 GLU A C 1
ATOM 2369 O O . GLU A 1 317 ? 6.177 4.064 -15.577 1.00 72.00 317 GLU A O 1
ATOM 2374 N N . SER A 1 318 ? 4.098 3.333 -16.014 1.00 75.50 318 SER A N 1
ATOM 2375 C CA . SER A 1 318 ? 3.641 3.238 -14.619 1.00 75.50 318 SER A CA 1
ATOM 2376 C C . SER A 1 318 ? 3.872 1.865 -13.999 1.00 75.50 318 SER A C 1
ATOM 2378 O O . SER A 1 318 ? 3.758 1.722 -12.779 1.00 75.50 318 SER A O 1
ATOM 2380 N N . ARG A 1 319 ? 4.152 0.846 -14.819 1.00 85.81 319 ARG A N 1
ATOM 2381 C CA . ARG A 1 319 ? 4.459 -0.498 -14.332 1.00 85.81 319 ARG A CA 1
ATOM 2382 C C . ARG A 1 319 ? 5.761 -0.502 -13.545 1.00 85.81 319 ARG A C 1
ATOM 2384 O O . ARG A 1 319 ? 6.609 0.375 -13.692 1.00 85.81 319 ARG A O 1
ATOM 2391 N N . THR A 1 320 ? 5.924 -1.525 -12.715 1.00 89.94 320 THR A N 1
ATOM 2392 C CA . THR A 1 320 ? 7.201 -1.783 -12.055 1.00 89.94 320 THR A CA 1
ATOM 2393 C C . THR A 1 320 ? 8.290 -1.974 -13.112 1.00 89.94 320 THR A C 1
ATOM 2395 O O . THR A 1 320 ? 8.066 -2.677 -14.087 1.00 89.94 320 THR A O 1
ATOM 2398 N N . GLN A 1 321 ? 9.450 -1.352 -12.942 1.00 89.94 321 GLN A N 1
ATOM 2399 C CA . GLN A 1 321 ? 10.570 -1.355 -13.867 1.00 89.94 321 GLN A CA 1
ATOM 2400 C C . GLN A 1 321 ? 11.826 -1.883 -13.187 1.00 89.94 321 GLN A C 1
ATOM 2402 O O . GLN A 1 321 ? 12.143 -1.495 -12.059 1.00 89.94 321 GLN A O 1
ATOM 2407 N N . ILE A 1 322 ? 12.563 -2.711 -13.921 1.00 90.88 322 ILE A N 1
ATOM 2408 C CA . ILE A 1 322 ? 13.918 -3.127 -13.583 1.00 90.88 322 ILE A CA 1
ATOM 2409 C C . ILE A 1 322 ? 14.909 -2.291 -14.397 1.00 90.88 322 ILE A C 1
ATOM 2411 O O . ILE A 1 322 ? 14.837 -2.254 -15.627 1.00 90.88 322 ILE A O 1
ATOM 2415 N N . VAL A 1 323 ? 15.815 -1.604 -13.704 1.00 88.38 323 VAL A N 1
ATOM 2416 C CA . VAL A 1 323 ? 16.814 -0.690 -14.281 1.00 88.38 323 VAL A CA 1
ATOM 2417 C C . VAL A 1 323 ? 18.239 -1.059 -13.842 1.00 88.38 323 VAL A C 1
ATOM 2419 O O . VAL A 1 323 ? 18.433 -1.926 -12.986 1.00 88.38 323 VAL A O 1
ATOM 2422 N N . GLU A 1 324 ? 19.231 -0.405 -14.450 1.00 82.88 324 GLU A N 1
ATOM 2423 C CA . GLU A 1 324 ? 20.655 -0.466 -14.063 1.00 82.88 324 GLU A CA 1
ATOM 2424 C C . GLU A 1 324 ? 20.933 0.208 -12.708 1.00 82.88 324 GLU A C 1
ATOM 2426 O O . GLU A 1 324 ? 20.367 1.292 -12.427 1.00 82.88 324 GLU A O 1
#

Nearest PDB structures (foldseek):
  8b6l-assembly1_P  TM=4.034E-01  e=6.484E-03  Homo sapiens
  1xq4-assembly1_A  TM=4.266E-01  e=3.582E-02  Bordetella pertussis
  1tza-assembly1_A  TM=3.270E-01  e=1.189E-02  Shewanella oneidensis MR-1
  1tza-assembly1_B  TM=3.546E-01  e=2.305E-02  Shewanella oneidensis MR-1
  2f1e-assembly1_A  TM=3.371E-01  e=1.502E-01  Xanthomonas citri